Protein AF-A0A965D0Z7-F1 (afdb_monomer)

Nearest PDB structures (foldseek):
  4wp8-assembly1_B  TM=9.035E-01  e=9.943E-11  Mycobacterium avium
  5d0g-assembly1_A  TM=8.855E-01  e=1.658E-10  Mycobacterium avium subsp. avium 10-9275
  5d0h-assembly1_A  TM=9.108E-01  e=4.879E-10  Mycobacterium avium subsp. avium 10-9275
  5d15-assembly1_B  TM=8.945E-01  e=4.355E-10  Mycobacterium avium subsp. avium 10-9275
  3mr7-assembly1_B  TM=8.540E-01  e=7.234E-08  Ruegeria pomeroyi DSS-3

Sequence (294 aa):
LFADVSDSTRLYEQLGDTGAFGQIKDCMQTLADVTTKFGGWVVKNIGDGMMCAFQGADSAALAACEMQKRIAYRPPQKNRSKLSIRVGFHCGYVLREGQEVFGDTVHIAGRIASMATASHIAITAAAAAQLSPELNFRVRKLAAMPVKGNQQAIDVHEIAWQDSGVDTHLSGRPGAMANLVEPRLHISYQNRNFVFRDNLKLGRDATNDVVIEDPMASRNHARIEKRKEHFVLIDTSTNGTYVTFSDQKEIAVRRSEFMLYGEGRIAFGDSPKTRPDVAEIRFRCELPGQSSTI

Secondary structure (DSSP, 8-state):
-EEEETTHHHHHHHHHHHHHHHHHHHHHHHHHHHHHHTT-EEEEEETTEEEEE-SSHHHHHHHHHHHHHHHHTPPP-TT-----EEEEE--S--EEETTEEESHHHHHHHHHHHHPPTT-EEEEHHHHTTS-HHHHTTEEEEEEEPPSSS-PPEEEEEE--S---------S-----------EEEEEETTEEEE--SEEEEESSTTSSEE---TTS-SS-EEEEEETTEEEEEE--SS-EEEEETTS-EEEE-SSEEEE-SEEEEEESS-TTT-TT--EEEEEEE-TT-----

Foldseek 3Di:
DKKAWPPLVVLCVPQNDVLSVVQLVVLVVLLQVLQVVLVKHWLDADVSMTDIDDPALASLLSSLLVSLVCLQPPPDDVSHDNIWMFAFAEDDDWDDDPSHTDDPRSVVRVVQRVPGDTSWYKYWPNSLVRDDPVQVVQKAWDDWADDPPDDGTTTMITGHSDPDDDDDPDDDDDDDDDDQPAKWKWKDFPNDIDTDDFKFWEFCAPPGNHHFPDPLTHRGAWMWGDDRFWIKIAGPHDQFKWWADPVGDIDTGHRHIDTDAAKTKIFGRDDCVVPVPTGIMIMGMDGPPPPPDD

Radius of gyration: 22.53 Å; Cα contacts (8 Å, |Δi|>4): 582; chains: 1; bounding box: 63×44×58 Å

pLDDT: mean 78.99, std 17.33, range [29.11, 97.19]

Mean predicted aligned error: 15.76 Å

Solvent-accessible surface area (backbone atoms only — not comparable to full-atom values): 16375 Å² total; per-residue (Å²): 62,26,40,31,55,43,68,54,70,60,40,35,75,73,51,36,66,72,52,29,50,52,53,50,51,57,47,52,50,54,44,49,54,37,32,46,74,46,69,24,45,77,52,48,76,55,90,74,25,38,36,35,48,55,94,45,50,51,39,46,51,52,27,50,34,51,41,49,50,57,55,70,67,51,79,90,49,94,94,59,77,93,62,41,40,15,24,8,27,47,63,68,76,64,50,73,58,94,72,44,74,40,55,68,38,52,56,51,8,49,54,37,18,74,67,25,49,71,70,35,35,21,28,33,49,69,26,50,74,58,30,51,73,75,60,40,71,36,49,42,84,74,52,74,39,81,48,88,68,104,47,76,60,49,44,32,26,32,50,62,63,69,83,84,68,90,75,89,79,90,79,88,82,96,80,78,91,68,86,83,49,75,59,41,46,44,34,40,46,95,95,41,75,47,82,62,85,53,69,45,39,32,10,42,31,84,89,29,79,44,61,40,91,34,93,57,29,31,56,69,18,34,35,38,36,62,51,99,82,48,38,34,39,37,29,64,31,88,59,26,32,27,39,36,40,84,86,71,56,71,44,81,37,63,65,35,77,44,77,58,62,57,47,36,36,40,23,41,27,45,49,59,89,84,38,77,84,50,47,59,37,38,40,35,46,48,52,63,85,70,79,82,78,128

Structure (mmCIF, N/CA/C/O backbone):
data_AF-A0A965D0Z7-F1
#
_entry.id   AF-A0A965D0Z7-F1
#
loop_
_atom_site.group_PDB
_atom_site.id
_atom_site.type_symbol
_atom_site.label_atom_id
_atom_site.label_alt_id
_atom_site.label_comp_id
_atom_site.label_asym_id
_atom_site.label_entity_id
_atom_site.label_seq_id
_atom_site.pdbx_PDB_ins_code
_atom_site.Cartn_x
_atom_site.Cartn_y
_atom_site.Cartn_z
_atom_site.occupancy
_atom_site.B_iso_or_equiv
_atom_site.auth_seq_id
_atom_site.auth_comp_id
_atom_site.auth_asym_id
_atom_site.auth_atom_id
_atom_site.pdbx_PDB_model_num
ATOM 1 N N . LEU A 1 1 ? -12.468 1.838 1.141 1.00 97.19 1 LEU A N 1
ATOM 2 C CA . LEU A 1 1 ? -11.520 1.530 2.234 1.00 97.19 1 LEU A CA 1
ATOM 3 C C . LEU A 1 1 ? -12.050 2.161 3.505 1.00 97.19 1 LEU A C 1
ATOM 5 O O . LEU A 1 1 ? -12.533 3.283 3.449 1.00 97.19 1 LEU A O 1
ATOM 9 N N . PHE A 1 2 ? -11.981 1.447 4.617 1.00 95.50 2 PHE A N 1
ATOM 10 C CA . PHE A 1 2 ? -12.287 1.966 5.941 1.00 95.50 2 PHE A CA 1
ATOM 11 C C . PHE A 1 2 ? -11.044 1.818 6.814 1.00 95.50 2 PHE A C 1
ATOM 13 O O . PHE A 1 2 ? -10.379 0.781 6.769 1.00 95.50 2 PHE A O 1
ATOM 20 N N . ALA A 1 3 ? -10.724 2.855 7.575 1.00 95.19 3 ALA A N 1
ATOM 21 C CA . ALA A 1 3 ? -9.642 2.859 8.549 1.00 95.19 3 ALA A CA 1
ATOM 22 C C . ALA A 1 3 ? -10.189 3.370 9.876 1.00 95.19 3 ALA A C 1
ATOM 24 O O . ALA A 1 3 ? -10.951 4.329 9.883 1.00 95.19 3 ALA A O 1
ATOM 25 N N . ASP A 1 4 ? -9.825 2.730 10.977 1.00 88.94 4 ASP A N 1
ATOM 26 C CA . ASP A 1 4 ? -10.435 3.004 12.273 1.00 88.94 4 ASP A CA 1
ATOM 27 C C . ASP A 1 4 ? -9.423 2.884 13.410 1.00 88.94 4 ASP A C 1
ATOM 29 O O . ASP A 1 4 ? -8.534 2.023 13.375 1.00 88.94 4 ASP A O 1
ATOM 33 N N . VAL A 1 5 ? -9.527 3.764 14.406 1.00 89.06 5 VAL A N 1
ATOM 34 C CA . VAL A 1 5 ? -8.644 3.731 15.576 1.00 89.06 5 VAL A CA 1
ATOM 35 C C . VAL A 1 5 ? -9.016 2.532 16.440 1.00 89.06 5 VAL A C 1
ATOM 37 O O . VAL A 1 5 ? -10.166 2.293 16.785 1.00 89.06 5 VAL A O 1
ATOM 40 N N . SER A 1 6 ? -8.019 1.725 16.785 1.00 84.12 6 SER A N 1
ATOM 41 C CA . SER A 1 6 ? -8.222 0.562 17.646 1.00 84.12 6 SER A CA 1
ATOM 42 C C . SER A 1 6 ? -8.195 0.975 19.118 1.00 84.12 6 SER A C 1
ATOM 44 O O . SER A 1 6 ? -7.364 1.791 19.516 1.00 84.12 6 SER A O 1
ATOM 46 N N . ASP A 1 7 ? -9.079 0.383 19.925 1.00 77.06 7 ASP A N 1
ATOM 47 C CA . ASP A 1 7 ? -9.217 0.630 21.369 1.00 77.06 7 ASP A CA 1
ATOM 48 C C . ASP A 1 7 ? -9.371 2.117 21.755 1.00 77.06 7 ASP A C 1
ATOM 50 O O . ASP A 1 7 ? -8.827 2.564 22.770 1.00 77.06 7 ASP A O 1
ATOM 54 N N . SER A 1 8 ? -10.114 2.906 20.971 1.00 71.38 8 SER A N 1
ATOM 55 C CA . SER A 1 8 ? -10.338 4.332 21.252 1.00 71.38 8 SER A CA 1
ATOM 56 C C . SER A 1 8 ? -10.982 4.583 22.617 1.00 71.38 8 SER A C 1
ATOM 58 O O . SER A 1 8 ? -10.591 5.523 23.302 1.00 71.38 8 SER A O 1
ATOM 60 N N . THR A 1 9 ? -11.874 3.706 23.088 1.00 72.31 9 THR A N 1
ATOM 61 C CA . THR A 1 9 ? -12.478 3.785 24.432 1.00 72.31 9 THR A CA 1
ATOM 62 C C . THR A 1 9 ? -11.425 3.831 25.542 1.00 72.31 9 THR A C 1
ATOM 64 O O . THR A 1 9 ? -11.497 4.684 26.424 1.00 72.31 9 THR A O 1
ATOM 67 N N . ARG A 1 10 ? -10.375 3.003 25.449 1.00 76.50 10 ARG A N 1
ATOM 68 C CA . ARG A 1 10 ? -9.266 3.005 26.419 1.00 76.50 10 ARG A CA 1
ATOM 69 C C . ARG A 1 10 ? -8.489 4.324 26.389 1.00 76.50 10 ARG A C 1
ATOM 71 O O . ARG A 1 10 ? -7.963 4.758 27.409 1.00 76.50 10 ARG A O 1
ATOM 78 N N . LEU A 1 11 ? -8.393 4.963 25.222 1.00 75.69 11 LEU A N 1
ATOM 79 C CA . LEU A 1 11 ? -7.727 6.257 25.082 1.00 75.69 11 LEU A CA 1
ATOM 80 C C . LEU A 1 11 ? -8.489 7.358 25.832 1.00 75.69 11 LEU A C 1
ATOM 82 O O . LEU A 1 11 ? -7.862 8.155 26.529 1.00 75.69 11 LEU A O 1
ATOM 86 N N . TYR A 1 12 ? -9.821 7.368 25.713 1.00 78.19 12 TYR A N 1
ATOM 87 C CA . TYR A 1 12 ? -10.696 8.283 26.452 1.00 78.19 12 TYR A CA 1
ATOM 88 C C . TYR A 1 12 ? -10.575 8.083 27.967 1.00 78.19 12 TYR A C 1
ATOM 90 O O . TYR A 1 12 ? -10.419 9.059 28.697 1.00 78.19 12 TYR A O 1
ATOM 98 N N . GLU A 1 13 ? -10.533 6.834 28.434 1.00 78.75 13 GLU A N 1
ATOM 99 C CA . GLU A 1 13 ? -10.345 6.514 29.857 1.00 78.75 13 GLU A CA 1
ATOM 100 C C . GLU A 1 13 ? -8.984 6.978 30.407 1.00 78.75 13 GLU A C 1
ATOM 102 O O . GLU A 1 13 ? -8.900 7.442 31.541 1.00 78.75 13 GLU A O 1
ATOM 107 N N . GLN A 1 14 ? -7.909 6.870 29.617 1.00 75.44 14 GLN A N 1
ATOM 108 C CA . GLN A 1 14 ? -6.548 7.189 30.071 1.00 75.44 14 GLN A CA 1
ATOM 109 C C . GLN A 1 14 ? -6.202 8.680 30.025 1.00 75.44 14 GLN A C 1
ATOM 111 O O . GLN A 1 14 ? -5.411 9.150 30.842 1.00 75.44 14 GLN A O 1
ATOM 116 N N . LEU A 1 15 ? -6.724 9.413 29.041 1.00 74.69 15 LEU A N 1
ATOM 117 C CA . LEU A 1 15 ? -6.312 10.794 28.759 1.00 74.69 15 LEU A CA 1
ATOM 118 C C . LEU A 1 15 ? -7.409 11.831 29.014 1.00 74.69 15 LEU A C 1
ATOM 120 O O . LEU A 1 15 ? -7.133 13.032 28.936 1.00 74.69 15 LEU A O 1
ATOM 124 N N . GLY A 1 16 ? -8.637 11.383 29.276 1.00 78.69 16 GLY A N 1
ATOM 125 C CA . GLY A 1 16 ? -9.823 12.229 29.271 1.00 78.69 16 GLY A CA 1
ATOM 126 C C . GLY A 1 16 ? -10.193 12.722 27.868 1.00 78.69 16 GLY A C 1
ATOM 127 O O . GLY A 1 16 ? -9.423 12.614 26.905 1.00 78.69 16 GLY A O 1
ATOM 128 N N . ASP A 1 17 ? -11.383 13.310 27.759 1.00 80.88 17 ASP A N 1
ATOM 129 C CA . ASP A 1 17 ? -12.004 13.658 26.476 1.00 80.88 17 ASP A CA 1
ATOM 130 C C . ASP A 1 17 ? -11.142 14.581 25.614 1.00 80.88 17 ASP A C 1
ATOM 132 O O . ASP A 1 17 ? -10.918 14.308 24.434 1.00 80.88 17 ASP A O 1
ATOM 136 N N . THR A 1 18 ? -10.592 15.644 26.202 1.00 80.12 18 THR A N 1
ATOM 137 C CA . THR A 1 18 ? -9.792 16.636 25.469 1.00 80.12 18 THR A CA 1
ATOM 138 C C . THR A 1 18 ? -8.484 16.042 24.937 1.00 80.12 18 THR A C 1
ATOM 140 O O . THR A 1 18 ? -8.083 16.331 23.806 1.00 80.12 18 THR A O 1
ATOM 143 N N . GLY A 1 19 ? -7.816 15.199 25.732 1.00 79.19 19 GLY A N 1
ATOM 144 C CA . GLY A 1 19 ? -6.546 14.573 25.358 1.00 79.19 19 GLY A CA 1
ATOM 145 C C . GLY A 1 19 ? -6.721 13.500 24.284 1.00 79.19 19 GLY A C 1
ATOM 146 O O . GLY A 1 19 ? -5.974 13.478 23.300 1.00 79.19 19 GLY A O 1
ATOM 147 N N . ALA A 1 20 ? -7.738 12.648 24.436 1.00 80.62 20 ALA A N 1
ATOM 148 C CA . ALA A 1 20 ? -8.079 11.620 23.460 1.00 80.62 20 ALA A CA 1
ATOM 149 C C . ALA A 1 20 ? -8.549 12.231 22.132 1.00 80.62 20 ALA A C 1
ATOM 151 O O . ALA A 1 20 ? -8.060 11.840 21.070 1.00 80.62 20 ALA A O 1
ATOM 152 N N . PHE A 1 21 ? -9.415 13.250 22.183 1.00 85.00 21 PHE A N 1
ATOM 153 C CA . PHE A 1 21 ? -9.916 13.935 20.991 1.00 85.00 21 PHE A CA 1
ATOM 154 C C . PHE A 1 21 ? -8.789 14.546 20.152 1.00 85.00 21 PHE A C 1
ATOM 156 O O . PHE A 1 21 ? -8.764 14.365 18.934 1.00 85.00 21 PHE A O 1
ATOM 163 N N . GLY A 1 22 ? -7.820 15.218 20.786 1.00 86.25 22 GLY A N 1
ATOM 164 C CA . GLY A 1 22 ? -6.664 15.777 20.080 1.00 86.25 22 GLY A CA 1
ATOM 165 C C . GLY A 1 22 ? -5.849 14.707 19.347 1.00 86.25 22 GLY A C 1
ATOM 166 O O . GLY A 1 22 ? -5.529 14.863 18.171 1.00 86.25 22 GLY A O 1
ATOM 167 N N . GLN A 1 23 ? -5.578 13.575 20.002 1.00 86.69 23 GLN A N 1
ATOM 168 C CA . GLN A 1 23 ? -4.801 12.490 19.393 1.00 86.69 23 GLN A CA 1
ATOM 169 C C . GLN A 1 23 ? -5.548 11.756 18.276 1.00 86.69 23 GLN A C 1
ATOM 171 O O . GLN A 1 23 ? -4.933 11.390 17.270 1.00 86.69 23 GLN A O 1
ATOM 176 N N . ILE A 1 24 ? -6.859 11.553 18.424 1.00 88.75 24 ILE A N 1
ATOM 177 C CA . ILE A 1 24 ? -7.698 10.963 17.374 1.00 88.75 24 ILE A CA 1
ATOM 178 C C . ILE A 1 24 ? -7.766 11.911 16.177 1.00 88.75 24 ILE A C 1
ATOM 180 O O . ILE A 1 24 ? -7.591 11.469 15.044 1.00 88.75 24 ILE A O 1
ATOM 184 N N . LYS A 1 25 ? -7.921 13.218 16.406 1.00 90.25 25 LYS A N 1
ATOM 185 C CA . LYS A 1 25 ? -7.912 14.220 15.336 1.00 90.25 25 LYS A CA 1
ATOM 186 C C . LYS A 1 25 ? -6.587 14.220 14.564 1.00 90.25 25 LYS A C 1
ATOM 188 O O . LYS A 1 25 ? -6.605 14.168 13.336 1.00 90.25 25 LYS A O 1
ATOM 193 N N . ASP A 1 26 ? -5.451 14.186 15.261 1.00 89.88 26 ASP A N 1
ATOM 194 C CA . ASP A 1 26 ? -4.123 14.052 14.641 1.00 89.88 26 ASP A CA 1
ATOM 195 C C . ASP A 1 26 ? -3.974 12.727 13.869 1.00 89.88 26 ASP A C 1
ATOM 197 O O . ASP A 1 26 ? -3.316 12.659 12.825 1.00 89.88 26 ASP A O 1
ATOM 201 N N . CYS A 1 27 ? -4.555 11.637 14.386 1.00 91.50 27 CYS A N 1
ATOM 202 C CA . CYS A 1 27 ? -4.663 10.357 13.682 1.00 91.50 27 CYS A CA 1
ATOM 203 C C . CYS A 1 27 ? -5.399 10.528 12.355 1.00 91.50 27 CYS A C 1
ATOM 205 O O . CYS A 1 27 ? -4.799 10.320 11.301 1.00 91.50 27 CYS A O 1
ATOM 207 N N . MET A 1 28 ? -6.644 10.998 12.407 1.00 92.81 28 MET A N 1
ATOM 208 C CA . MET A 1 28 ? -7.497 11.187 11.237 1.00 92.81 28 MET A CA 1
ATOM 209 C C . MET A 1 28 ? -6.856 12.101 10.195 1.00 92.81 28 MET A C 1
ATOM 211 O O . MET A 1 28 ? -6.870 11.764 9.014 1.00 92.81 28 MET A O 1
ATOM 215 N N . GLN A 1 29 ? -6.215 13.199 10.609 1.00 94.69 29 GLN A N 1
ATOM 216 C CA . GLN A 1 29 ? -5.521 14.084 9.671 1.00 94.69 29 GLN A CA 1
ATOM 217 C C . GLN A 1 29 ? -4.398 13.353 8.926 1.00 94.69 29 GLN A C 1
ATOM 219 O O . GLN A 1 29 ? -4.301 13.441 7.706 1.00 94.69 29 GLN A O 1
ATOM 224 N N . THR A 1 30 ? -3.596 12.552 9.633 1.00 94.38 30 THR A N 1
ATOM 225 C CA . THR A 1 30 ? -2.539 11.757 8.989 1.00 94.38 30 THR A CA 1
ATOM 226 C C . THR A 1 30 ? -3.116 10.763 7.979 1.00 94.38 30 THR A C 1
ATOM 228 O O . THR A 1 30 ? -2.536 10.586 6.907 1.00 94.38 30 THR A O 1
ATOM 231 N N . LEU A 1 31 ? -4.245 10.117 8.294 1.00 95.88 31 LEU A N 1
ATOM 232 C CA . LEU A 1 31 ? -4.912 9.187 7.376 1.00 95.88 31 LEU A CA 1
ATOM 233 C C . LEU A 1 31 ? -5.473 9.911 6.142 1.00 95.88 31 LEU A C 1
ATOM 235 O O . LEU A 1 31 ? -5.333 9.409 5.023 1.00 95.88 31 LEU A O 1
ATOM 239 N N . ALA A 1 32 ? -6.039 11.107 6.314 1.00 96.31 32 ALA A N 1
ATOM 240 C CA . ALA A 1 32 ? -6.506 11.945 5.209 1.00 96.31 32 ALA A CA 1
ATOM 241 C C . ALA A 1 32 ? -5.353 12.356 4.275 1.00 96.31 32 ALA A C 1
ATOM 243 O O . ALA A 1 32 ? -5.472 12.246 3.051 1.00 96.31 32 ALA A O 1
ATOM 244 N N . ASP A 1 33 ? -4.206 12.746 4.838 1.00 95.25 33 ASP A N 1
ATOM 245 C CA . ASP A 1 33 ? -3.024 13.130 4.060 1.00 95.25 33 ASP A CA 1
ATOM 246 C C . ASP A 1 33 ? -2.470 11.944 3.256 1.00 95.25 33 ASP A C 1
ATOM 248 O O . ASP A 1 33 ? -2.081 12.096 2.095 1.00 95.25 33 ASP A O 1
ATOM 252 N N . VAL A 1 34 ? -2.445 10.740 3.848 1.00 95.56 34 VAL A N 1
ATOM 253 C CA . VAL A 1 34 ? -2.077 9.508 3.126 1.00 95.56 34 VAL A CA 1
ATOM 254 C C . VAL A 1 34 ? -3.069 9.227 2.003 1.00 95.56 34 VAL A C 1
ATOM 256 O O . VAL A 1 34 ? -2.654 8.937 0.885 1.00 95.56 34 VAL A O 1
ATOM 259 N N . THR A 1 35 ? -4.367 9.332 2.285 1.00 96.25 35 THR A N 1
ATOM 260 C CA . THR A 1 35 ? -5.427 9.076 1.301 1.00 96.25 35 THR A CA 1
ATOM 261 C C . THR A 1 35 ? -5.228 9.940 0.058 1.00 96.25 35 THR A C 1
ATOM 263 O O . THR A 1 35 ? -5.150 9.413 -1.052 1.00 96.25 35 THR A O 1
ATOM 266 N N . THR A 1 36 ? -5.028 11.245 0.253 1.00 94.31 36 THR A N 1
ATOM 267 C CA . THR A 1 36 ? -4.777 12.199 -0.836 1.00 94.31 36 THR A CA 1
ATOM 268 C C . THR A 1 36 ? -3.467 11.899 -1.571 1.00 94.31 36 THR A C 1
ATOM 270 O O . THR A 1 36 ? -3.435 11.911 -2.801 1.00 94.31 36 THR A O 1
ATOM 273 N N . LYS A 1 37 ? -2.388 11.555 -0.846 1.00 92.38 37 LYS A N 1
ATOM 274 C CA . LYS A 1 37 ? -1.078 11.202 -1.433 1.00 92.38 37 LYS A CA 1
ATOM 275 C C . LYS A 1 37 ? -1.166 10.047 -2.439 1.00 92.38 37 LYS A C 1
ATOM 277 O O . LYS A 1 37 ? -0.423 10.047 -3.415 1.00 92.38 37 LYS A O 1
ATOM 282 N N . PHE A 1 38 ? -2.054 9.078 -2.216 1.00 90.94 38 PHE A N 1
ATOM 283 C CA . PHE A 1 38 ? -2.247 7.927 -3.109 1.00 90.94 38 PHE A CA 1
ATOM 284 C C . PHE A 1 38 ? -3.422 8.093 -4.087 1.00 90.94 38 PHE A C 1
ATOM 286 O O . PHE A 1 38 ? -3.894 7.111 -4.662 1.00 90.94 38 PHE A O 1
ATOM 293 N N . GLY A 1 39 ? -3.885 9.329 -4.304 1.00 89.38 39 GLY A N 1
ATOM 294 C CA . GLY A 1 39 ? -4.927 9.646 -5.285 1.00 89.38 39 GLY A CA 1
ATOM 295 C C . GLY A 1 39 ? -6.336 9.218 -4.868 1.00 89.38 39 GLY A C 1
ATOM 296 O O . GLY A 1 39 ? -7.217 9.096 -5.719 1.00 89.38 39 GLY A O 1
ATOM 297 N N . GLY A 1 40 ? -6.551 8.955 -3.579 1.00 93.75 40 GLY A N 1
ATOM 298 C CA . GLY A 1 40 ? -7.877 8.759 -3.006 1.00 93.75 40 GLY A CA 1
ATOM 299 C C . GLY A 1 40 ? -8.477 10.058 -2.480 1.00 93.75 40 GLY A C 1
ATOM 300 O O . GLY A 1 40 ? -7.825 11.101 -2.438 1.00 93.75 40 GLY A O 1
ATOM 301 N N . TRP A 1 41 ? -9.719 9.975 -2.014 1.00 96.19 41 TRP A N 1
ATOM 302 C CA . TRP A 1 41 ? -10.366 11.046 -1.259 1.00 96.19 41 TRP A CA 1
ATOM 303 C C . TRP A 1 41 ? -11.096 10.486 -0.040 1.00 96.19 41 TRP A C 1
ATOM 305 O O . TRP A 1 41 ? -11.519 9.324 -0.014 1.00 96.19 41 TRP A O 1
ATOM 315 N N . VAL A 1 42 ? -11.233 11.329 0.981 1.00 96.81 42 VAL A N 1
ATOM 316 C CA . VAL A 1 42 ? -12.041 11.022 2.162 1.00 96.81 42 VAL A CA 1
ATOM 317 C C . VAL A 1 42 ? -13.505 11.240 1.801 1.00 96.81 42 VAL A C 1
ATOM 319 O O . VAL A 1 42 ? -13.882 12.327 1.373 1.00 96.81 42 VAL A O 1
ATOM 322 N N . VAL A 1 43 ? -14.318 10.197 1.953 1.00 94.88 43 VAL A N 1
ATOM 323 C CA . VAL A 1 43 ? -15.764 10.244 1.705 1.00 94.88 43 VAL A CA 1
ATOM 324 C C . VAL A 1 43 ? -16.462 10.862 2.910 1.00 94.88 43 VAL A C 1
ATOM 326 O O . VAL A 1 43 ? -17.195 11.834 2.771 1.00 94.88 43 VAL A O 1
ATOM 329 N N . LYS A 1 44 ? -16.235 10.291 4.099 1.00 91.25 44 LYS A N 1
ATOM 330 C CA . LYS A 1 44 ? -16.769 10.796 5.368 1.00 91.25 44 LYS A CA 1
ATOM 331 C C . LYS A 1 44 ? -15.998 10.233 6.560 1.00 91.25 44 LYS A C 1
ATOM 333 O O . LYS A 1 44 ? -15.411 9.153 6.472 1.00 91.25 44 LYS A O 1
ATOM 338 N N . ASN A 1 45 ? -16.053 10.944 7.681 1.00 89.44 45 ASN A N 1
ATOM 339 C CA . ASN A 1 45 ? -15.598 10.440 8.977 1.00 89.44 45 ASN A CA 1
ATOM 340 C C . ASN A 1 45 ? -16.776 9.784 9.708 1.00 89.44 45 ASN A C 1
ATOM 342 O O . ASN A 1 45 ? -17.903 10.273 9.630 1.00 89.44 45 ASN A O 1
ATOM 346 N N . ILE A 1 46 ? -16.519 8.680 10.403 1.00 85.19 46 ILE A N 1
ATOM 347 C CA . ILE A 1 46 ? -17.512 7.888 11.132 1.00 85.19 46 ILE A CA 1
ATOM 348 C C . ILE A 1 46 ? -16.951 7.647 12.534 1.00 85.19 46 ILE A C 1
ATOM 350 O O . ILE A 1 46 ? -16.243 6.673 12.763 1.00 85.19 46 ILE A O 1
ATOM 354 N N . GLY A 1 47 ? -17.231 8.571 13.457 1.00 84.12 47 GLY A N 1
ATOM 355 C CA . GLY A 1 47 ? -16.657 8.538 14.803 1.00 84.12 47 GLY A CA 1
ATOM 356 C C . GLY A 1 47 ? -15.134 8.701 14.776 1.00 84.12 47 GLY A C 1
ATOM 357 O O . GLY A 1 47 ? -14.620 9.716 14.307 1.00 84.12 47 GLY A O 1
ATOM 358 N N . ASP A 1 48 ? -14.434 7.693 15.282 1.00 84.94 48 ASP A N 1
ATOM 359 C CA . ASP A 1 48 ? -12.979 7.521 15.285 1.00 84.94 48 ASP A CA 1
ATOM 360 C C . ASP A 1 48 ? -12.441 6.768 14.055 1.00 84.94 48 ASP A C 1
ATOM 362 O O . ASP A 1 48 ? -11.238 6.504 13.965 1.00 84.94 48 ASP A O 1
ATOM 366 N N . GLY A 1 49 ? -13.317 6.490 13.089 1.00 90.25 49 GLY A N 1
ATOM 367 C CA . GLY A 1 49 ? -12.984 5.906 11.803 1.00 90.25 49 GLY A CA 1
ATOM 368 C C . GLY A 1 49 ? -13.212 6.844 10.624 1.00 90.25 49 GLY A C 1
ATOM 369 O O . GLY A 1 49 ? -13.851 7.895 10.701 1.00 90.25 49 GLY A O 1
ATOM 370 N N . MET A 1 50 ? -12.689 6.434 9.478 1.00 94.38 50 MET A N 1
ATOM 371 C CA . MET A 1 50 ? -12.737 7.169 8.226 1.00 94.38 50 MET A CA 1
ATOM 372 C C . MET A 1 50 ? -13.069 6.228 7.078 1.00 94.38 50 MET A C 1
ATOM 374 O O . MET A 1 50 ? -12.521 5.130 6.955 1.00 94.38 50 MET A O 1
ATOM 378 N N . MET A 1 51 ? -13.950 6.699 6.203 1.00 95.69 51 MET A N 1
ATOM 379 C CA . MET A 1 51 ? -14.263 6.068 4.936 1.00 95.69 51 MET A CA 1
ATOM 380 C C . MET A 1 51 ? -13.542 6.806 3.809 1.00 95.69 51 MET A C 1
ATOM 382 O O . MET A 1 51 ? -13.751 8.002 3.603 1.00 95.69 51 MET A O 1
ATOM 386 N N . CYS A 1 52 ? -12.742 6.072 3.043 1.00 97.00 52 CYS A N 1
ATOM 387 C CA . CYS A 1 52 ? -11.988 6.578 1.901 1.00 97.00 52 CYS A CA 1
ATOM 388 C C . CYS A 1 52 ? -12.336 5.807 0.629 1.00 97.00 52 CYS A C 1
ATOM 390 O O . CYS A 1 52 ? -12.594 4.594 0.661 1.00 97.00 52 CYS A O 1
ATOM 392 N N . ALA A 1 53 ? -12.257 6.489 -0.508 1.00 95.81 53 ALA A N 1
ATOM 393 C CA . ALA A 1 53 ? -12.430 5.894 -1.824 1.00 95.81 53 ALA A CA 1
ATOM 394 C C . ALA A 1 53 ? -11.186 6.111 -2.693 1.00 95.81 53 ALA A C 1
ATOM 396 O O . ALA A 1 53 ? -10.491 7.121 -2.585 1.00 95.81 53 ALA A O 1
ATOM 397 N N . PHE A 1 54 ? -10.909 5.123 -3.540 1.00 94.88 54 PHE A N 1
ATOM 398 C CA . PHE A 1 54 ? -9.770 5.074 -4.451 1.00 94.88 54 PHE A CA 1
ATOM 399 C C . PHE A 1 54 ? -10.252 4.523 -5.793 1.00 94.88 54 PHE A C 1
ATOM 401 O O . PHE A 1 54 ? -11.187 3.724 -5.824 1.00 94.88 54 PHE A O 1
ATOM 408 N N . GLN A 1 55 ? -9.609 4.934 -6.886 1.00 88.81 55 GLN A N 1
ATOM 409 C CA . GLN A 1 55 ? -9.943 4.447 -8.231 1.00 88.81 55 GLN A CA 1
ATOM 410 C C . GLN A 1 55 ? -9.418 3.026 -8.503 1.00 88.81 55 GLN A C 1
ATOM 412 O O . GLN A 1 55 ? -9.969 2.331 -9.347 1.00 88.81 55 GLN A O 1
ATOM 417 N N . GLY A 1 56 ? -8.374 2.587 -7.791 1.00 88.81 56 GLY A N 1
ATOM 418 C CA . GLY A 1 56 ? -7.744 1.280 -7.988 1.00 88.81 56 GLY A CA 1
ATOM 419 C C . GLY A 1 56 ? -7.418 0.569 -6.677 1.00 88.81 56 GLY A C 1
ATOM 420 O O . GLY A 1 56 ? -7.211 1.211 -5.640 1.00 88.81 56 GLY A O 1
ATOM 421 N N . ALA A 1 57 ? -7.361 -0.765 -6.740 1.00 93.31 57 ALA A N 1
ATOM 422 C CA . ALA A 1 57 ? -7.026 -1.625 -5.605 1.00 93.31 57 ALA A CA 1
ATOM 423 C C . ALA A 1 57 ? -5.608 -1.343 -5.077 1.00 93.31 57 ALA A C 1
ATOM 425 O O . ALA A 1 57 ? -5.416 -1.236 -3.866 1.00 93.31 57 ALA A O 1
ATOM 426 N N . ASP A 1 58 ? -4.645 -1.113 -5.973 1.00 92.00 58 ASP A N 1
ATOM 427 C CA . ASP A 1 58 ? -3.254 -0.839 -5.601 1.00 92.00 58 ASP A CA 1
ATOM 428 C C . ASP A 1 58 ? -3.097 0.463 -4.823 1.00 92.00 58 ASP A C 1
ATOM 430 O O . ASP A 1 58 ? -2.435 0.498 -3.786 1.00 92.00 58 ASP A O 1
ATOM 434 N N . SER A 1 59 ? -3.755 1.536 -5.275 1.00 90.94 59 SER A N 1
ATOM 435 C CA . SER A 1 59 ? -3.780 2.811 -4.555 1.00 90.94 59 SER A CA 1
ATOM 436 C C . SER A 1 59 ? -4.324 2.637 -3.138 1.00 90.94 59 SER A C 1
ATOM 438 O O . SER A 1 59 ? -3.751 3.179 -2.193 1.00 90.94 59 SER A O 1
ATOM 440 N N . ALA A 1 60 ? -5.393 1.849 -2.974 1.00 96.31 60 ALA A N 1
ATOM 441 C CA . ALA A 1 60 ? -5.966 1.559 -1.662 1.00 96.31 60 ALA A CA 1
ATOM 442 C C . ALA A 1 60 ? -5.014 0.725 -0.785 1.00 96.31 60 ALA A C 1
ATOM 444 O O . ALA A 1 60 ? -4.846 1.031 0.395 1.00 96.31 60 ALA A O 1
ATOM 445 N N . ALA A 1 61 ? -4.360 -0.293 -1.349 1.00 95.12 61 ALA A N 1
ATOM 446 C CA . ALA A 1 61 ? -3.405 -1.145 -0.641 1.00 95.12 61 ALA A CA 1
ATOM 447 C C . ALA A 1 61 ? -2.144 -0.386 -0.203 1.00 95.12 61 ALA A C 1
ATOM 449 O O . ALA A 1 61 ? -1.707 -0.515 0.943 1.00 95.12 61 ALA A O 1
ATOM 450 N N . LEU A 1 62 ? -1.575 0.438 -1.086 1.00 91.31 62 LEU A N 1
ATOM 451 C CA . LEU A 1 62 ? -0.418 1.279 -0.781 1.00 91.31 62 LEU A CA 1
ATOM 452 C C . LEU A 1 62 ? -0.760 2.328 0.278 1.00 91.31 62 LEU A C 1
ATOM 454 O O . LEU A 1 62 ? 0.008 2.511 1.226 1.00 91.31 62 LEU A O 1
ATOM 458 N N . ALA A 1 63 ? -1.934 2.958 0.166 1.00 94.06 63 ALA A N 1
ATOM 459 C CA . ALA A 1 63 ? -2.435 3.870 1.185 1.00 94.06 63 ALA A CA 1
ATOM 460 C C . ALA A 1 63 ? -2.595 3.162 2.534 1.00 94.06 63 ALA A C 1
ATOM 462 O O . ALA A 1 63 ? -2.103 3.668 3.538 1.00 94.06 63 ALA A O 1
ATOM 463 N N . ALA A 1 64 ? -3.204 1.974 2.566 1.00 97.00 64 ALA A N 1
ATOM 464 C CA . ALA A 1 64 ? -3.365 1.190 3.789 1.00 97.00 64 ALA A CA 1
ATOM 465 C C . ALA A 1 64 ? -2.013 0.857 4.446 1.00 97.00 64 ALA A C 1
ATOM 467 O O . ALA A 1 64 ? -1.852 1.034 5.655 1.00 97.00 64 ALA A O 1
ATOM 468 N N . CYS A 1 65 ? -1.022 0.434 3.654 1.00 92.88 65 CYS A N 1
ATOM 469 C CA . CYS A 1 65 ? 0.330 0.162 4.145 1.00 92.88 65 CYS A CA 1
ATOM 470 C C . CYS A 1 65 ? 0.992 1.417 4.729 1.00 92.88 65 CYS A C 1
ATOM 472 O O . CYS A 1 65 ? 1.556 1.370 5.821 1.00 92.88 65 CYS A O 1
ATOM 474 N N . GLU A 1 66 ? 0.925 2.548 4.023 1.00 91.69 66 GLU A N 1
ATOM 475 C CA . GLU A 1 66 ? 1.497 3.814 4.492 1.00 91.69 66 GLU A CA 1
ATOM 476 C C . GLU A 1 66 ? 0.780 4.328 5.749 1.00 91.69 66 GLU A C 1
ATOM 478 O O . GLU A 1 66 ? 1.442 4.816 6.663 1.00 91.69 66 GLU A O 1
ATOM 483 N N . MET A 1 67 ? -0.550 4.204 5.829 1.00 95.38 67 MET A N 1
ATOM 484 C CA . MET A 1 67 ? -1.327 4.557 7.021 1.00 95.38 67 MET A CA 1
ATOM 485 C C . MET A 1 67 ? -0.802 3.798 8.238 1.00 95.38 67 MET A C 1
ATOM 487 O O . MET A 1 67 ? -0.461 4.420 9.244 1.00 95.38 67 MET A O 1
ATOM 491 N N . GLN A 1 68 ? -0.654 2.475 8.122 1.00 93.06 68 GLN A N 1
ATOM 492 C CA . GLN A 1 68 ? -0.120 1.658 9.207 1.00 93.06 68 GLN A CA 1
ATOM 493 C C . GLN A 1 68 ? 1.300 2.087 9.603 1.00 93.06 68 GLN A C 1
ATOM 495 O O . GLN A 1 68 ? 1.559 2.342 10.780 1.00 93.06 68 GLN A O 1
ATOM 500 N N . LYS A 1 69 ? 2.200 2.276 8.626 1.00 89.25 69 LYS A N 1
ATOM 501 C CA . LYS A 1 69 ? 3.575 2.747 8.873 1.00 89.25 69 LYS A CA 1
ATOM 502 C C . LYS A 1 69 ? 3.600 4.096 9.5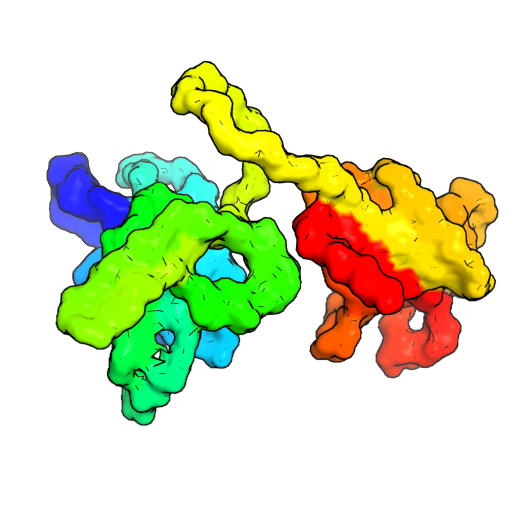91 1.00 89.25 69 LYS A C 1
ATOM 504 O O . LYS A 1 69 ? 4.319 4.255 10.575 1.00 89.25 69 LYS A O 1
ATOM 509 N N . ARG A 1 70 ? 2.802 5.067 9.137 1.00 88.31 70 ARG A N 1
ATOM 510 C CA . ARG A 1 70 ? 2.772 6.410 9.729 1.00 88.31 70 ARG A CA 1
ATOM 511 C C . ARG A 1 70 ? 2.243 6.429 11.144 1.00 88.31 70 ARG A C 1
ATOM 513 O O . ARG A 1 70 ? 2.697 7.276 11.900 1.00 88.31 70 ARG A O 1
ATOM 520 N N . ILE A 1 71 ? 1.292 5.562 11.493 1.00 89.50 71 ILE A N 1
ATOM 521 C CA . ILE A 1 71 ? 0.790 5.462 12.867 1.00 89.50 71 ILE A CA 1
ATOM 522 C C . ILE A 1 71 ? 1.787 4.705 13.752 1.00 89.50 71 ILE A C 1
ATOM 524 O O . ILE A 1 71 ? 2.084 5.164 14.854 1.00 89.50 71 ILE A O 1
ATOM 528 N N . ALA A 1 72 ? 2.347 3.597 13.263 1.00 86.06 72 ALA A N 1
ATOM 529 C CA . ALA A 1 72 ? 3.258 2.755 14.032 1.00 86.06 72 ALA A CA 1
ATOM 530 C C . ALA A 1 72 ? 4.601 3.428 14.350 1.00 86.06 72 ALA A C 1
ATOM 532 O O . ALA A 1 72 ? 5.120 3.260 15.452 1.00 86.06 72 ALA A O 1
ATOM 533 N N . TYR A 1 73 ? 5.146 4.209 13.412 1.00 84.50 73 TYR A N 1
ATOM 534 C CA . TYR A 1 73 ? 6.446 4.876 13.550 1.00 84.50 73 TYR A CA 1
ATOM 535 C C . TYR A 1 73 ? 6.332 6.364 13.908 1.00 84.50 73 TYR A C 1
ATOM 537 O O . TYR A 1 73 ? 7.245 7.143 13.624 1.00 84.50 73 TYR A O 1
ATOM 545 N N . ARG A 1 74 ? 5.220 6.796 14.524 1.00 78.19 74 ARG A N 1
ATOM 546 C CA . ARG A 1 74 ? 5.102 8.179 15.014 1.00 78.19 74 ARG A CA 1
ATOM 547 C C . ARG A 1 74 ? 6.222 8.483 16.009 1.00 78.19 74 ARG A C 1
ATOM 549 O O . ARG A 1 74 ? 6.444 7.679 16.916 1.00 78.19 74 ARG A O 1
ATOM 556 N N . PRO A 1 75 ? 6.882 9.650 15.901 1.00 73.38 75 PRO A N 1
ATOM 557 C CA . PRO A 1 75 ? 7.896 10.029 16.866 1.00 73.38 75 PRO A CA 1
ATOM 558 C C . PRO A 1 75 ? 7.273 10.089 18.269 1.00 73.38 75 PRO A C 1
ATOM 560 O O . PRO A 1 75 ? 6.161 10.623 18.425 1.00 73.38 75 PRO A O 1
ATOM 563 N N . PRO A 1 76 ? 7.964 9.544 19.286 1.00 71.06 76 PRO A N 1
ATOM 564 C CA . PRO A 1 76 ? 7.497 9.620 20.657 1.00 71.06 76 PRO A CA 1
ATOM 565 C C . PRO A 1 76 ? 7.406 11.090 21.070 1.00 71.06 76 PRO A C 1
ATOM 567 O O . PRO A 1 76 ? 8.317 11.881 20.832 1.00 71.06 76 PRO A O 1
ATOM 570 N N . GLN A 1 77 ? 6.289 11.461 21.685 1.00 72.62 77 GLN A N 1
ATOM 571 C CA . GLN A 1 77 ? 6.039 12.817 22.161 1.00 72.62 77 GLN A CA 1
ATOM 572 C C . GLN A 1 77 ? 5.478 12.743 23.578 1.00 72.62 77 GLN A C 1
ATOM 574 O O . GLN A 1 77 ? 4.742 11.815 23.918 1.00 72.62 77 GLN A O 1
ATOM 579 N N . LYS A 1 78 ? 5.830 13.723 24.417 1.00 65.62 78 LYS A N 1
ATOM 580 C CA . LYS A 1 78 ? 5.317 13.826 25.787 1.00 65.62 78 LYS A CA 1
ATOM 581 C C . LYS A 1 78 ? 3.780 13.844 25.741 1.00 65.62 78 LYS A C 1
ATOM 583 O O . LYS A 1 78 ? 3.210 14.655 25.018 1.00 65.62 78 LYS A O 1
ATOM 588 N N . ASN A 1 79 ? 3.141 12.937 26.480 1.00 67.75 79 ASN A N 1
ATOM 589 C CA . ASN A 1 79 ? 1.686 12.716 26.531 1.00 67.75 79 ASN A CA 1
ATOM 590 C C . ASN A 1 79 ? 1.033 12.111 25.270 1.00 67.75 79 ASN A C 1
ATOM 592 O O . ASN A 1 79 ? -0.190 12.133 25.176 1.00 67.75 79 ASN A O 1
ATOM 596 N N . ARG A 1 80 ? 1.792 11.557 24.312 1.00 70.75 80 ARG A N 1
ATOM 597 C CA . ARG A 1 80 ? 1.224 10.837 23.157 1.00 70.75 80 ARG A CA 1
ATOM 598 C C . ARG A 1 80 ? 1.146 9.337 23.448 1.00 70.75 80 ARG A C 1
ATOM 600 O O . ARG A 1 80 ? 2.172 8.701 23.684 1.00 70.75 80 ARG A O 1
ATOM 607 N N . SER A 1 81 ? -0.060 8.777 23.407 1.00 71.88 81 SER A N 1
ATOM 608 C CA . SER A 1 81 ? -0.283 7.346 23.619 1.00 71.88 81 SER A CA 1
ATOM 609 C C . SER A 1 81 ? 0.067 6.549 22.366 1.00 71.88 81 SER A C 1
ATOM 611 O O . SER A 1 81 ? -0.000 7.054 21.241 1.00 71.88 81 SER A O 1
ATOM 613 N N . LYS A 1 82 ? 0.432 5.276 22.550 1.00 77.44 82 LYS A N 1
ATOM 614 C CA . LYS A 1 82 ? 0.649 4.355 21.431 1.00 77.44 82 LYS A CA 1
ATOM 615 C C . LYS A 1 82 ? -0.703 4.013 20.804 1.00 77.44 82 LYS A C 1
ATOM 617 O O . LYS A 1 82 ? -1.457 3.210 21.345 1.00 77.44 82 LYS A O 1
ATOM 622 N N . LEU A 1 83 ? -1.005 4.653 19.680 1.00 84.25 83 LEU A N 1
ATOM 623 C CA . LEU A 1 83 ? -2.189 4.358 18.882 1.00 84.25 83 LEU A CA 1
ATOM 624 C C . LEU A 1 83 ? -1.916 3.191 17.937 1.00 84.25 83 LEU A C 1
ATOM 626 O O . LEU A 1 83 ? -0.790 2.969 17.496 1.00 84.25 83 LEU A O 1
ATOM 630 N N . SER A 1 84 ? -2.979 2.480 17.597 1.00 87.12 84 SER A N 1
ATOM 631 C CA . SER A 1 84 ? -2.989 1.514 16.505 1.00 87.12 84 SER A CA 1
ATOM 632 C C . SER A 1 84 ? -4.267 1.707 15.705 1.00 87.12 84 SER A C 1
ATOM 634 O O . SER A 1 84 ? -5.261 2.212 16.230 1.00 87.12 84 SER A O 1
ATOM 636 N N . ILE A 1 85 ? -4.224 1.357 14.426 1.00 92.75 85 ILE A N 1
ATOM 637 C CA . ILE A 1 85 ? -5.383 1.428 13.541 1.00 92.75 85 ILE A CA 1
ATOM 638 C C . ILE A 1 85 ? -5.655 0.055 12.946 1.00 92.75 85 ILE A C 1
ATOM 640 O O . ILE A 1 85 ? -4.739 -0.742 12.733 1.00 92.75 85 ILE A O 1
ATOM 644 N N . ARG A 1 86 ? -6.913 -0.201 12.628 1.00 89.50 86 ARG A N 1
ATOM 645 C CA . ARG A 1 86 ? -7.340 -1.321 11.795 1.00 89.50 86 ARG A CA 1
ATOM 646 C C . ARG A 1 86 ? -7.776 -0.769 10.448 1.00 89.50 86 ARG A C 1
ATOM 648 O O . ARG A 1 86 ? -8.393 0.294 10.385 1.00 89.50 86 ARG A O 1
ATOM 655 N N . VAL A 1 87 ? -7.427 -1.457 9.368 1.00 96.06 87 VAL A N 1
ATOM 656 C CA . VAL A 1 87 ? -7.781 -1.027 8.012 1.00 96.06 87 VAL A CA 1
ATOM 657 C C . VAL A 1 87 ? -8.426 -2.188 7.279 1.00 96.06 87 VAL A C 1
ATOM 659 O O . VAL A 1 87 ? -7.968 -3.323 7.383 1.00 96.06 87 VAL A O 1
ATOM 662 N N . GLY A 1 88 ? -9.463 -1.914 6.496 1.00 94.25 88 GLY A N 1
ATOM 663 C CA . GLY A 1 88 ? -9.990 -2.904 5.577 1.00 94.25 88 GLY A CA 1
ATOM 664 C C . GLY A 1 88 ? -10.606 -2.317 4.322 1.00 94.25 88 GLY A C 1
ATOM 665 O O . GLY A 1 88 ? -11.107 -1.189 4.307 1.00 94.25 88 GLY A O 1
ATOM 666 N N . PHE A 1 89 ? -10.551 -3.071 3.228 1.00 96.06 89 PHE A N 1
ATOM 667 C CA . PHE A 1 89 ? -11.180 -2.641 1.986 1.00 96.06 89 PHE A CA 1
ATOM 668 C C . PHE A 1 89 ? -11.643 -3.791 1.094 1.00 96.06 89 PHE A C 1
ATOM 670 O O . PHE A 1 89 ? -11.241 -4.946 1.217 1.00 96.06 89 PHE A O 1
ATOM 677 N N . HIS A 1 90 ? -12.530 -3.425 0.179 1.00 93.44 90 HIS A N 1
ATOM 678 C CA . HIS A 1 90 ? -13.050 -4.259 -0.886 1.00 93.44 90 HIS A CA 1
ATOM 679 C C . HIS A 1 90 ? -13.120 -3.416 -2.167 1.00 93.44 90 HIS A C 1
ATOM 681 O O . HIS A 1 90 ? -13.147 -2.183 -2.091 1.00 93.44 90 HIS A O 1
ATOM 687 N N . CYS A 1 91 ? -13.135 -4.083 -3.318 1.00 92.06 91 CYS A N 1
ATOM 688 C CA . CYS A 1 91 ? -13.138 -3.472 -4.641 1.00 92.06 91 CYS A CA 1
ATOM 689 C C . CYS A 1 91 ? -14.323 -4.012 -5.438 1.00 92.06 91 CYS A C 1
ATOM 691 O O . CYS A 1 91 ? -14.523 -5.224 -5.511 1.00 92.06 91 CYS A O 1
ATOM 693 N N . GLY A 1 92 ? -15.085 -3.109 -6.041 1.00 85.38 92 GLY A N 1
ATOM 694 C CA . GLY A 1 92 ? -16.270 -3.422 -6.826 1.00 85.38 92 GLY A CA 1
ATOM 695 C C . GLY A 1 92 ? -16.956 -2.145 -7.297 1.00 85.38 92 GLY A C 1
ATOM 696 O O . GLY A 1 92 ? -16.491 -1.037 -7.013 1.00 85.38 92 GLY A O 1
ATOM 697 N N . TYR A 1 93 ? -18.054 -2.304 -8.030 1.00 85.44 93 TYR A N 1
ATOM 698 C CA . TYR A 1 93 ? -18.835 -1.176 -8.521 1.00 85.44 93 TYR A CA 1
ATOM 699 C C . TYR A 1 93 ? -19.532 -0.441 -7.375 1.00 85.44 93 TYR A C 1
ATOM 701 O O . TYR A 1 93 ? -20.127 -1.052 -6.488 1.00 85.44 93 TYR A O 1
ATOM 709 N N . VAL A 1 94 ? -19.487 0.888 -7.422 1.00 85.19 94 VAL A N 1
ATOM 710 C CA . VAL A 1 94 ? -20.156 1.766 -6.459 1.00 85.19 94 VAL A CA 1
ATOM 711 C C . VAL A 1 94 ? -21.009 2.788 -7.192 1.00 85.19 94 VAL A C 1
ATOM 713 O O . VAL A 1 94 ? -20.636 3.272 -8.262 1.00 85.19 94 VAL A O 1
ATOM 716 N N . LEU A 1 95 ? -22.142 3.142 -6.595 1.00 80.00 95 LEU A N 1
ATOM 717 C CA . LEU A 1 95 ? -22.900 4.320 -7.002 1.00 80.00 95 LEU A CA 1
ATOM 718 C C . LEU A 1 95 ? -22.216 5.546 -6.408 1.00 80.00 95 LEU A C 1
ATOM 720 O O . LEU A 1 95 ? -21.837 5.525 -5.237 1.00 80.00 95 LEU A O 1
ATOM 724 N N . ARG A 1 96 ? -22.046 6.601 -7.203 1.00 87.19 96 ARG A N 1
ATOM 725 C CA . ARG A 1 96 ? -21.367 7.826 -6.779 1.00 87.19 96 ARG A CA 1
ATOM 726 C C . ARG A 1 96 ? -22.273 9.032 -6.974 1.00 87.19 96 ARG A C 1
ATOM 728 O O . ARG A 1 96 ? -22.746 9.267 -8.081 1.00 87.19 96 ARG A O 1
ATOM 735 N N . GLU A 1 97 ? -22.419 9.827 -5.921 1.00 86.50 97 GLU A N 1
ATOM 736 C CA . GLU A 1 97 ? -23.108 11.117 -5.941 1.00 86.50 97 GLU A CA 1
ATOM 737 C C . GLU A 1 97 ? -22.167 12.179 -5.358 1.00 86.50 97 GLU A C 1
ATOM 739 O O . GLU A 1 97 ? -21.884 12.217 -4.161 1.00 86.50 97 GLU A O 1
ATOM 744 N N . GLY A 1 98 ? -21.573 12.998 -6.230 1.00 90.25 98 GLY A N 1
ATOM 745 C CA . GLY A 1 98 ? -20.526 13.943 -5.832 1.00 90.25 98 GLY A CA 1
ATOM 746 C C . GLY A 1 98 ? -19.296 13.243 -5.235 1.00 90.25 98 GLY A C 1
ATOM 747 O O . GLY A 1 98 ? -18.532 12.580 -5.949 1.00 90.25 98 GLY A O 1
ATOM 748 N N . GLN A 1 99 ? -19.072 13.428 -3.931 1.00 86.00 99 GLN A N 1
ATOM 749 C CA . GLN A 1 99 ? -18.005 12.763 -3.168 1.00 86.00 99 GLN A CA 1
ATOM 750 C C . GLN A 1 99 ? -18.492 11.551 -2.363 1.00 86.00 99 GLN A C 1
ATOM 752 O O . GLN A 1 99 ? -17.655 10.789 -1.871 1.00 86.00 99 GLN A O 1
ATOM 757 N N . GLU A 1 100 ? -19.807 11.344 -2.262 1.00 84.69 100 GLU A N 1
ATOM 758 C CA . GLU A 1 100 ? -20.389 10.194 -1.580 1.00 84.69 100 GLU A CA 1
ATOM 759 C C . GLU A 1 100 ? -20.388 8.951 -2.475 1.00 84.69 100 GLU A C 1
ATOM 761 O O . GLU A 1 100 ? -20.493 9.038 -3.703 1.00 84.69 100 GLU A O 1
ATOM 766 N N . VAL A 1 101 ? -20.249 7.778 -1.849 1.00 86.69 101 VAL A N 1
ATOM 767 C CA . VAL A 1 101 ? -20.322 6.479 -2.528 1.00 86.69 101 VAL A CA 1
ATOM 768 C C . VAL A 1 101 ? -21.239 5.522 -1.768 1.00 86.69 101 VAL A C 1
ATOM 770 O O . VAL A 1 101 ? -21.238 5.501 -0.535 1.00 86.69 101 VAL A O 1
ATOM 773 N N . PHE A 1 102 ? -21.994 4.715 -2.512 1.00 78.94 102 PHE A N 1
ATOM 774 C CA . PHE A 1 102 ? -23.031 3.818 -2.001 1.00 78.94 102 PHE A CA 1
ATOM 775 C C . PHE A 1 102 ? -22.996 2.449 -2.691 1.00 78.94 102 PHE A C 1
ATOM 777 O O . PHE A 1 102 ? -22.392 2.278 -3.754 1.00 78.94 102 PHE A O 1
ATOM 784 N N . GLY A 1 103 ? -23.701 1.487 -2.095 1.00 79.06 103 GLY A N 1
ATOM 785 C CA . GLY A 1 103 ? -23.911 0.147 -2.639 1.00 79.06 103 GLY A CA 1
ATOM 786 C C . GLY A 1 103 ? -23.216 -0.950 -1.838 1.00 79.06 103 GLY A C 1
ATOM 787 O O . GLY A 1 103 ? -22.503 -0.694 -0.864 1.00 79.06 103 GLY A O 1
ATOM 788 N N . ASP A 1 104 ? -23.408 -2.193 -2.272 1.00 78.31 104 ASP A N 1
ATOM 789 C CA . ASP A 1 104 ? -22.944 -3.380 -1.547 1.00 78.31 104 ASP A CA 1
ATOM 790 C C . ASP A 1 104 ? -21.427 -3.408 -1.346 1.00 78.31 104 ASP A C 1
ATOM 792 O O . ASP A 1 104 ? -20.951 -3.832 -0.293 1.00 78.31 104 ASP A O 1
ATOM 796 N N . THR A 1 105 ? -20.650 -2.869 -2.292 1.00 84.94 105 THR A N 1
ATOM 797 C CA . THR A 1 105 ? -19.193 -2.760 -2.145 1.00 84.94 105 THR A CA 1
ATOM 798 C C . THR A 1 105 ? -18.794 -1.955 -0.905 1.00 84.94 105 THR A C 1
ATOM 800 O O . THR A 1 105 ? -17.826 -2.315 -0.228 1.00 84.94 105 THR A O 1
ATOM 803 N N . VAL A 1 106 ? -19.553 -0.911 -0.554 1.00 82.25 106 VAL A N 1
ATOM 804 C CA . VAL A 1 106 ? -19.318 -0.102 0.652 1.00 82.25 106 VAL A CA 1
ATOM 805 C C . VAL A 1 106 ? -19.614 -0.914 1.910 1.00 82.25 106 VAL A C 1
ATOM 807 O O . VAL A 1 106 ? -18.797 -0.932 2.832 1.00 82.25 106 VAL A O 1
ATOM 810 N N . HIS A 1 107 ? -20.738 -1.634 1.931 1.00 78.81 107 HIS A N 1
ATOM 811 C CA . HIS A 1 107 ? -21.127 -2.477 3.064 1.00 78.81 107 HIS A CA 1
ATOM 812 C C . HIS A 1 107 ? -20.119 -3.607 3.312 1.00 78.81 107 HIS A C 1
ATOM 814 O O . HIS A 1 107 ? -19.702 -3.828 4.452 1.00 78.81 107 HIS A O 1
ATOM 820 N N . ILE A 1 108 ? -19.667 -4.283 2.249 1.00 80.25 108 ILE A N 1
ATOM 821 C CA . ILE A 1 108 ? -18.645 -5.334 2.335 1.00 80.25 108 ILE A CA 1
ATOM 822 C C . ILE A 1 108 ? -17.329 -4.745 2.854 1.00 80.25 108 ILE A C 1
ATOM 824 O O . ILE A 1 108 ? -16.744 -5.299 3.784 1.00 80.25 108 ILE A O 1
ATOM 828 N N . ALA A 1 109 ? -16.873 -3.609 2.316 1.00 87.19 109 ALA A N 1
ATOM 829 C CA . ALA A 1 109 ? -15.638 -2.968 2.769 1.00 87.19 109 ALA A CA 1
ATOM 830 C C . ALA A 1 109 ? -15.686 -2.591 4.261 1.00 87.19 109 ALA A C 1
ATOM 832 O O . ALA A 1 109 ? -14.715 -2.837 4.978 1.00 87.19 109 ALA A O 1
ATOM 833 N N . GLY A 1 110 ? -16.809 -2.041 4.736 1.00 79.06 110 GLY A N 1
ATOM 834 C CA . GLY A 1 110 ? -16.996 -1.703 6.150 1.00 79.06 110 GLY A CA 1
ATOM 835 C C . GLY A 1 110 ? -16.952 -2.940 7.046 1.00 79.06 110 GLY A C 1
ATOM 836 O O . GLY A 1 110 ? -16.272 -2.952 8.072 1.00 79.06 110 GLY A O 1
ATOM 837 N N . ARG A 1 111 ? -17.590 -4.032 6.612 1.00 77.56 111 ARG A N 1
ATOM 838 C CA . ARG A 1 111 ? -17.555 -5.309 7.331 1.00 77.56 111 ARG A CA 1
ATOM 839 C C . ARG A 1 111 ? -16.147 -5.899 7.404 1.00 77.56 111 ARG A C 1
ATOM 841 O O . ARG A 1 111 ? -15.735 -6.349 8.469 1.00 77.56 111 ARG A O 1
ATOM 848 N N . ILE A 1 112 ? -15.396 -5.859 6.308 1.00 83.38 112 ILE A N 1
ATOM 849 C CA . ILE A 1 112 ? -14.005 -6.328 6.280 1.00 83.38 112 ILE A CA 1
ATOM 850 C C . ILE A 1 112 ? -13.134 -5.521 7.246 1.00 83.38 112 ILE A C 1
ATOM 852 O O . ILE A 1 112 ? -12.370 -6.108 8.007 1.00 83.38 112 ILE A O 1
ATOM 856 N N . ALA A 1 113 ? -13.293 -4.197 7.291 1.00 83.19 113 ALA A N 1
ATOM 857 C CA . ALA A 1 113 ? -12.558 -3.360 8.236 1.00 83.19 113 ALA A CA 1
ATOM 858 C C . ALA A 1 113 ? -12.932 -3.623 9.701 1.00 83.19 113 ALA A C 1
ATOM 860 O O . ALA A 1 113 ? -12.045 -3.648 10.548 1.00 83.19 113 ALA A O 1
ATOM 861 N N . SER A 1 114 ? -14.207 -3.899 10.002 1.00 75.50 114 SER A N 1
ATOM 862 C CA . SER A 1 114 ? -14.641 -4.252 11.366 1.00 75.50 114 SER A CA 1
ATOM 863 C C . SER A 1 114 ? -14.012 -5.546 11.899 1.00 75.50 114 SER A C 1
ATOM 865 O O . SER A 1 114 ? -13.976 -5.768 13.105 1.00 75.50 114 SER A O 1
ATOM 867 N N . MET A 1 115 ? -13.506 -6.396 11.001 1.00 70.19 115 MET A N 1
ATOM 868 C CA . MET A 1 115 ? -12.841 -7.654 11.340 1.00 70.19 115 MET A CA 1
ATOM 869 C C . MET A 1 115 ? -11.322 -7.565 11.346 1.00 70.19 115 MET A C 1
ATOM 871 O O . MET A 1 115 ? -10.665 -8.486 11.830 1.00 70.19 115 MET A O 1
ATOM 875 N N . ALA A 1 116 ? -10.760 -6.485 10.807 1.00 75.19 116 ALA A N 1
ATOM 876 C CA . ALA A 1 116 ? -9.337 -6.252 10.911 1.00 75.19 116 ALA A CA 1
ATOM 877 C C . ALA A 1 116 ? -8.971 -6.051 12.387 1.00 75.19 116 ALA A C 1
ATOM 879 O O . ALA A 1 116 ? -9.568 -5.244 13.105 1.00 75.19 116 ALA A O 1
ATOM 880 N N . THR A 1 117 ? -7.972 -6.797 12.841 1.00 75.88 117 THR A N 1
ATOM 881 C CA . THR A 1 117 ? -7.366 -6.605 14.153 1.00 75.88 117 THR A CA 1
ATOM 882 C C . THR A 1 117 ? -6.481 -5.357 14.153 1.00 75.88 117 THR A C 1
ATOM 884 O O . THR A 1 117 ? -6.090 -4.829 13.106 1.00 75.88 117 THR A O 1
ATOM 887 N N . ALA A 1 118 ? -6.178 -4.853 15.348 1.00 78.56 118 ALA A N 1
ATOM 888 C CA . ALA A 1 118 ? -5.331 -3.681 15.516 1.00 78.56 118 ALA A CA 1
ATOM 889 C C . ALA A 1 118 ? -3.976 -3.870 14.824 1.00 78.56 118 ALA A C 1
ATOM 891 O O . ALA A 1 118 ? -3.290 -4.859 15.053 1.00 78.56 118 ALA A O 1
ATOM 892 N N . SER A 1 119 ? -3.556 -2.886 14.035 1.00 84.75 119 SER A N 1
ATOM 893 C CA . SER A 1 119 ? -2.332 -2.917 13.224 1.00 84.75 119 SER A CA 1
ATOM 894 C C . SER A 1 119 ? -2.351 -3.896 12.042 1.00 84.75 119 SER A C 1
ATOM 896 O O . SER A 1 119 ? -1.289 -4.197 11.506 1.00 84.75 119 SER A O 1
ATOM 898 N N . HIS A 1 120 ? -3.516 -4.372 11.595 1.00 86.94 120 HIS A N 1
ATOM 899 C CA . HIS A 1 120 ? -3.639 -5.238 10.416 1.00 86.94 120 HIS A CA 1
ATOM 900 C C . HIS A 1 120 ? -4.457 -4.587 9.290 1.00 86.94 120 HIS A C 1
ATOM 902 O O . HIS A 1 120 ? -5.190 -3.611 9.497 1.00 86.94 120 HIS A O 1
ATOM 908 N N . ILE A 1 121 ? -4.292 -5.114 8.073 1.00 94.25 121 ILE A N 1
ATOM 909 C CA . ILE A 1 121 ? -5.002 -4.673 6.866 1.00 94.25 121 ILE A CA 1
ATOM 910 C C . ILE A 1 121 ? -5.764 -5.869 6.299 1.00 94.25 121 ILE A C 1
ATOM 912 O O . ILE A 1 121 ? -5.139 -6.779 5.764 1.00 94.25 121 ILE A O 1
ATOM 916 N N . ALA A 1 122 ? -7.093 -5.863 6.385 1.00 88.06 122 ALA A N 1
ATOM 917 C CA . ALA A 1 122 ? -7.935 -6.942 5.870 1.00 88.06 122 ALA A CA 1
ATOM 918 C C . ALA A 1 122 ? -8.528 -6.606 4.494 1.00 88.06 122 ALA A C 1
ATOM 920 O O . ALA A 1 122 ? -9.001 -5.495 4.251 1.00 88.06 122 ALA A O 1
ATOM 921 N N . ILE A 1 123 ? -8.560 -7.584 3.594 1.00 94.50 123 ILE A N 1
ATOM 922 C CA . ILE A 1 123 ? -9.151 -7.445 2.260 1.00 94.50 123 ILE A CA 1
ATOM 923 C C . ILE A 1 123 ? -9.953 -8.686 1.882 1.00 94.50 123 ILE A C 1
ATOM 925 O O . ILE A 1 123 ? -9.685 -9.791 2.342 1.00 94.50 123 ILE A O 1
ATOM 929 N N . THR A 1 124 ? -10.931 -8.531 0.998 1.00 88.00 124 THR A N 1
ATOM 930 C CA . THR A 1 124 ? -11.584 -9.689 0.359 1.00 88.00 124 THR A CA 1
ATOM 931 C C . THR A 1 124 ? -10.669 -10.347 -0.676 1.00 88.00 124 THR A C 1
ATOM 933 O O . THR A 1 124 ? -9.885 -9.645 -1.316 1.00 88.00 124 THR A O 1
ATOM 936 N N . ALA A 1 125 ? -10.880 -11.630 -0.973 1.00 85.38 125 ALA A N 1
ATOM 937 C CA . ALA A 1 125 ? -10.240 -12.314 -2.103 1.00 85.38 125 ALA A CA 1
ATOM 938 C C . ALA A 1 125 ? -10.447 -11.594 -3.449 1.00 85.38 125 ALA A C 1
ATOM 940 O O . ALA A 1 125 ? -9.518 -11.474 -4.236 1.00 85.38 125 ALA A O 1
ATOM 941 N N . ALA A 1 126 ? -11.644 -11.047 -3.689 1.00 85.12 126 ALA A N 1
ATOM 942 C CA . ALA A 1 126 ? -11.953 -10.305 -4.914 1.00 85.12 126 ALA A CA 1
ATOM 943 C C . ALA A 1 126 ? -11.144 -9.003 -5.055 1.00 85.12 126 ALA A C 1
ATOM 945 O O . ALA A 1 126 ? -10.817 -8.595 -6.166 1.00 85.12 126 ALA A O 1
ATOM 946 N N . ALA A 1 127 ? -10.817 -8.355 -3.934 1.00 91.44 127 ALA A N 1
ATOM 947 C CA . ALA A 1 127 ? -9.920 -7.203 -3.918 1.00 91.44 127 ALA A CA 1
ATOM 948 C C . ALA A 1 127 ? -8.462 -7.639 -4.098 1.00 91.44 127 ALA A C 1
ATOM 950 O O . ALA A 1 127 ? -7.747 -7.011 -4.865 1.00 91.44 127 ALA A O 1
ATOM 951 N N . ALA A 1 128 ? -8.048 -8.742 -3.461 1.00 89.81 128 ALA A N 1
ATOM 952 C CA . ALA A 1 128 ? -6.716 -9.321 -3.643 1.00 89.81 128 ALA A CA 1
ATOM 953 C C . ALA A 1 128 ? -6.441 -9.704 -5.107 1.00 89.81 128 ALA A C 1
ATOM 955 O O . ALA A 1 128 ? -5.360 -9.446 -5.618 1.00 89.81 128 ALA A O 1
ATOM 956 N N . ALA A 1 129 ? -7.439 -10.254 -5.803 1.00 88.25 129 ALA A N 1
ATOM 957 C CA . ALA A 1 129 ? -7.346 -10.617 -7.217 1.00 88.25 129 ALA A CA 1
ATOM 958 C C . ALA A 1 129 ? -7.199 -9.410 -8.164 1.00 88.25 129 ALA A C 1
ATOM 960 O O . ALA A 1 129 ? -6.789 -9.586 -9.306 1.00 88.25 129 ALA A O 1
ATOM 961 N N . GLN A 1 130 ? -7.547 -8.205 -7.705 1.00 89.00 130 GLN A N 1
ATOM 962 C CA . GLN A 1 130 ? -7.382 -6.954 -8.454 1.00 89.00 130 GLN A CA 1
ATOM 963 C C . GLN A 1 130 ? -6.080 -6.226 -8.112 1.00 89.00 130 GLN A C 1
ATOM 965 O O . GLN A 1 130 ? -5.803 -5.190 -8.712 1.00 89.00 130 GLN A O 1
ATOM 970 N N . LEU A 1 131 ? -5.317 -6.723 -7.134 1.00 86.38 131 LEU A N 1
ATOM 971 C CA . LEU A 1 131 ? -4.013 -6.164 -6.825 1.00 86.38 131 LEU A CA 1
ATOM 972 C C . LEU A 1 131 ? -3.010 -6.562 -7.893 1.00 86.38 131 LEU A C 1
ATOM 974 O O . LEU A 1 131 ? -3.031 -7.685 -8.409 1.00 86.38 131 LEU A O 1
ATOM 978 N N . SER A 1 132 ? -2.078 -5.657 -8.150 1.00 79.38 132 SER A N 1
ATOM 979 C CA . SER A 1 132 ? -0.904 -5.983 -8.929 1.00 79.38 132 SER A CA 1
ATOM 980 C C . SER A 1 132 ? -0.111 -7.125 -8.271 1.00 79.38 132 SER A C 1
ATOM 982 O O . SER A 1 132 ? -0.165 -7.308 -7.043 1.00 79.38 132 SER A O 1
ATOM 984 N N . PRO A 1 133 ? 0.643 -7.918 -9.054 1.00 74.75 133 PRO A N 1
ATOM 985 C CA . PRO A 1 133 ? 1.442 -9.023 -8.523 1.00 74.75 133 PRO A CA 1
ATOM 986 C C . PRO A 1 133 ? 2.354 -8.609 -7.355 1.00 74.75 133 PRO A C 1
ATOM 988 O O . PRO A 1 133 ? 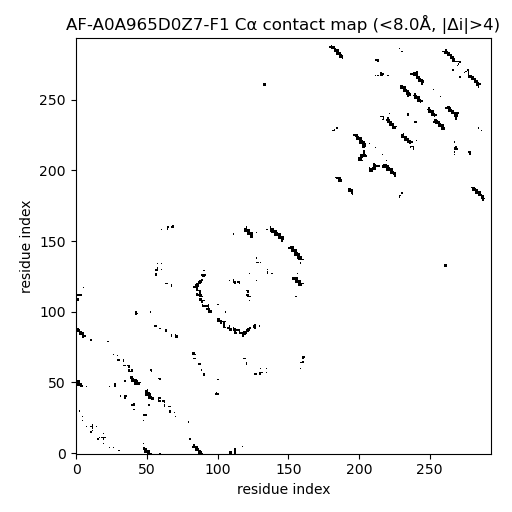2.545 -9.373 -6.408 1.00 74.75 133 PRO A O 1
ATOM 991 N N . GLU A 1 134 ? 2.852 -7.373 -7.378 1.00 64.69 134 GLU A N 1
ATOM 992 C CA . GLU A 1 134 ? 3.717 -6.784 -6.350 1.00 64.69 134 GLU A CA 1
ATOM 993 C C . GLU A 1 134 ? 3.067 -6.707 -4.980 1.00 64.69 134 GLU A C 1
ATOM 995 O O . GLU A 1 134 ? 3.685 -7.013 -3.956 1.00 64.69 134 GLU A O 1
ATOM 1000 N N . LEU A 1 135 ? 1.822 -6.244 -4.953 1.00 72.12 135 LEU A N 1
ATOM 1001 C CA . LEU A 1 135 ? 1.069 -6.089 -3.721 1.00 72.12 135 LEU A CA 1
ATOM 1002 C C . LEU A 1 135 ? 0.471 -7.419 -3.299 1.00 72.12 135 LEU A C 1
ATOM 1004 O O . LEU A 1 135 ? 0.415 -7.700 -2.103 1.00 72.12 135 LEU A O 1
ATOM 1008 N N . ASN A 1 136 ? 0.114 -8.263 -4.266 1.00 76.19 136 ASN A N 1
ATOM 1009 C CA . ASN A 1 136 ? -0.401 -9.596 -4.004 1.00 76.19 136 ASN A CA 1
ATOM 1010 C C . ASN A 1 136 ? 0.640 -10.495 -3.309 1.00 76.19 136 ASN A C 1
ATOM 1012 O O . ASN A 1 136 ? 0.280 -11.303 -2.462 1.00 76.19 136 ASN A O 1
ATOM 1016 N N . PHE A 1 137 ? 1.944 -10.287 -3.540 1.00 70.94 137 PHE A N 1
ATOM 1017 C CA . PHE A 1 137 ? 2.999 -10.987 -2.787 1.00 70.94 137 PHE A CA 1
ATOM 1018 C C . PHE A 1 137 ? 2.955 -10.723 -1.270 1.00 70.94 137 PHE A C 1
ATOM 1020 O O . PHE A 1 137 ? 3.374 -11.550 -0.460 1.00 70.94 137 PHE A O 1
ATOM 1027 N N . ARG A 1 138 ? 2.428 -9.565 -0.858 1.00 78.56 138 ARG A N 1
ATOM 1028 C CA . ARG A 1 138 ? 2.238 -9.219 0.558 1.00 78.56 138 ARG A CA 1
ATOM 1029 C C . ARG A 1 138 ? 0.941 -9.796 1.126 1.00 78.56 138 ARG A C 1
ATOM 1031 O O . ARG A 1 138 ? 0.699 -9.636 2.321 1.00 78.56 138 ARG A O 1
ATOM 1038 N N . VAL A 1 139 ? 0.109 -10.436 0.303 1.00 82.81 139 VAL A N 1
ATOM 1039 C CA . VAL A 1 139 ? -1.204 -10.939 0.697 1.00 82.81 139 VAL A CA 1
ATOM 1040 C C . VAL A 1 139 ? -1.095 -12.342 1.286 1.00 82.81 139 VAL A C 1
ATOM 1042 O O . VAL A 1 139 ? -0.490 -13.241 0.709 1.00 82.81 139 VAL A O 1
ATOM 1045 N N . ARG A 1 140 ? -1.726 -12.559 2.440 1.00 82.00 140 ARG A N 1
ATOM 1046 C CA . ARG A 1 140 ? -1.835 -13.870 3.093 1.00 82.00 140 ARG A CA 1
ATOM 1047 C C . ARG A 1 140 ? -3.297 -14.216 3.315 1.00 82.00 140 ARG A C 1
ATOM 1049 O O . ARG A 1 140 ? -4.073 -13.369 3.744 1.00 82.00 140 ARG A O 1
ATOM 1056 N N . LYS A 1 141 ? -3.696 -15.456 3.039 1.00 74.69 141 LYS A N 1
ATOM 1057 C CA . LYS A 1 141 ? -5.061 -15.913 3.333 1.00 74.69 141 LYS A CA 1
ATOM 1058 C C . LYS A 1 141 ? -5.239 -16.049 4.848 1.00 74.69 141 LYS A C 1
ATOM 1060 O O . LYS A 1 141 ? -4.409 -16.681 5.495 1.00 74.69 141 LYS A O 1
ATOM 1065 N N . LEU A 1 142 ? -6.307 -15.467 5.396 1.00 65.25 142 LEU A N 1
ATOM 1066 C CA . LEU A 1 142 ? -6.635 -15.563 6.821 1.00 65.25 142 LEU A CA 1
ATOM 1067 C C . LEU A 1 142 ? -7.717 -16.616 7.067 1.00 65.25 142 LEU A C 1
ATOM 1069 O O . LEU A 1 142 ? -7.439 -17.681 7.609 1.00 65.25 142 LEU A O 1
ATOM 1073 N N . ALA A 1 143 ? -8.958 -16.313 6.680 1.00 56.34 143 ALA A N 1
ATOM 1074 C CA . ALA A 1 143 ? -10.131 -17.137 6.970 1.00 56.34 143 ALA A CA 1
ATOM 1075 C C . ALA A 1 143 ? -11.293 -16.817 6.016 1.00 56.34 143 ALA A C 1
ATOM 1077 O O . ALA A 1 143 ? -11.369 -15.721 5.465 1.00 56.34 143 ALA A O 1
ATOM 1078 N N . ALA A 1 144 ? -12.222 -17.760 5.851 1.00 55.50 144 ALA A N 1
ATOM 1079 C CA . ALA A 1 144 ? -13.487 -17.541 5.150 1.00 55.50 144 ALA A CA 1
ATOM 1080 C C . ALA A 1 144 ? -14.564 -17.059 6.133 1.00 55.50 144 ALA A C 1
ATOM 1082 O O . ALA A 1 144 ? -14.682 -17.595 7.236 1.00 55.50 144 ALA A O 1
ATOM 1083 N N . MET A 1 145 ? -15.366 -16.067 5.746 1.00 52.19 145 MET A N 1
ATOM 1084 C CA . MET A 1 145 ? -16.387 -15.472 6.610 1.00 52.19 145 MET A CA 1
ATOM 1085 C C . MET A 1 145 ? -17.805 -15.757 6.101 1.00 52.19 145 MET A C 1
ATOM 1087 O O . MET A 1 145 ? -18.127 -15.366 4.979 1.00 52.19 145 MET A O 1
ATOM 1091 N N . PRO A 1 146 ? -18.706 -16.331 6.917 1.00 48.66 146 PRO A N 1
ATOM 1092 C CA . PRO A 1 146 ? -20.106 -16.477 6.536 1.00 48.66 146 PRO A CA 1
ATOM 1093 C C . PRO A 1 146 ? -20.808 -15.111 6.466 1.00 48.66 146 PRO A C 1
ATOM 1095 O O . PRO A 1 146 ? -20.773 -14.310 7.409 1.00 48.66 146 PRO A O 1
ATOM 1098 N N . VAL A 1 147 ? -21.479 -14.832 5.350 1.00 49.25 147 VAL A N 1
ATOM 1099 C CA . VAL A 1 147 ? -22.312 -13.634 5.182 1.00 49.25 147 VAL A CA 1
ATOM 1100 C C . VAL A 1 147 ? -23.701 -13.920 5.769 1.00 49.25 147 VAL A C 1
ATOM 1102 O O . VAL A 1 147 ? -24.221 -15.024 5.634 1.00 49.25 147 VAL A O 1
ATOM 1105 N N . LYS A 1 148 ? -24.306 -12.956 6.480 1.00 41.03 148 LYS A N 1
ATOM 1106 C CA . LYS A 1 148 ? -25.674 -13.124 6.995 1.00 41.03 148 LYS A CA 1
ATOM 1107 C C . LYS A 1 148 ? -26.631 -12.907 5.823 1.00 41.03 148 LYS A C 1
ATOM 1109 O O . LYS A 1 148 ? -26.592 -11.839 5.224 1.00 41.03 148 LYS A O 1
ATOM 1114 N N . GLY A 1 149 ? -27.482 -13.898 5.557 1.00 41.56 149 GLY A N 1
ATOM 1115 C CA . GLY A 1 149 ? -28.420 -13.922 4.432 1.00 41.56 149 GLY A CA 1
ATOM 1116 C C . GLY A 1 149 ? -27.788 -14.531 3.179 1.00 41.56 149 GLY A C 1
ATOM 1117 O O . GLY A 1 149 ? -26.858 -13.944 2.656 1.00 41.56 149 GLY A O 1
ATOM 1118 N N . ASN A 1 150 ? -28.275 -15.712 2.766 1.00 38.38 150 ASN A N 1
ATOM 1119 C CA . ASN A 1 150 ? -28.113 -16.476 1.503 1.00 38.38 150 ASN A CA 1
ATOM 1120 C C . ASN A 1 150 ? -26.929 -16.229 0.525 1.00 38.38 150 ASN A C 1
ATOM 1122 O O . ASN A 1 150 ? -27.015 -16.616 -0.638 1.00 38.38 150 ASN A O 1
ATOM 1126 N N . GLN A 1 151 ? -25.813 -15.650 0.955 1.00 48.03 151 GLN A N 1
ATOM 1127 C CA . GLN A 1 151 ? -24.642 -15.351 0.136 1.00 48.03 151 GLN A CA 1
ATOM 1128 C C . GLN A 1 151 ? -23.455 -16.215 0.573 1.00 48.03 151 GLN A C 1
ATOM 1130 O O . GLN A 1 151 ? -23.261 -16.483 1.762 1.00 48.03 151 GLN A O 1
ATOM 1135 N N . GLN A 1 152 ? -22.678 -16.673 -0.413 1.00 53.00 152 GLN A N 1
ATOM 1136 C CA . GLN A 1 152 ? -21.470 -17.478 -0.219 1.00 53.00 152 GLN A CA 1
ATOM 1137 C C . GLN A 1 152 ? -20.500 -16.804 0.763 1.00 53.00 152 GLN A C 1
ATOM 1139 O O . GLN A 1 152 ? -20.407 -15.578 0.823 1.00 53.00 152 GLN A O 1
ATOM 1144 N N . ALA A 1 153 ? -19.779 -17.617 1.541 1.00 62.22 153 ALA A N 1
ATOM 1145 C CA . ALA A 1 153 ? -18.766 -17.122 2.463 1.00 62.22 153 ALA A CA 1
ATOM 1146 C C . ALA A 1 153 ? -17.719 -16.269 1.720 1.00 62.22 153 ALA A C 1
ATOM 1148 O O . ALA A 1 153 ? -17.243 -16.654 0.653 1.00 62.22 153 ALA A O 1
ATOM 1149 N N . ILE A 1 154 ? -17.361 -15.114 2.284 1.00 66.62 154 ILE A N 1
ATOM 1150 C CA . ILE A 1 154 ? -16.353 -14.215 1.716 1.00 66.62 154 ILE A CA 1
ATOM 1151 C C . ILE A 1 154 ? -14.990 -14.603 2.278 1.00 66.62 154 ILE A C 1
ATOM 1153 O O . ILE A 1 154 ? -14.751 -14.490 3.480 1.00 66.62 154 ILE A O 1
ATOM 1157 N N . ASP A 1 155 ? -14.085 -15.021 1.399 1.00 75.69 155 ASP A N 1
ATOM 1158 C CA . ASP A 1 155 ? -12.687 -15.262 1.745 1.00 75.69 155 ASP A CA 1
ATOM 1159 C C . ASP A 1 155 ? -11.974 -13.948 2.097 1.00 75.69 155 ASP A C 1
ATOM 1161 O O . ASP A 1 155 ? -11.933 -13.003 1.299 1.00 75.69 155 ASP A O 1
ATOM 1165 N N . VAL A 1 156 ? -11.379 -13.905 3.290 1.00 76.88 156 VAL A N 1
ATOM 1166 C CA . VAL A 1 156 ? -10.632 -12.764 3.825 1.00 76.88 156 VAL A CA 1
ATOM 1167 C C . VAL A 1 156 ? -9.135 -13.052 3.776 1.00 76.88 156 VAL A C 1
ATOM 1169 O O . VAL A 1 156 ? -8.661 -14.127 4.153 1.00 76.88 156 VAL A O 1
ATOM 1172 N N . HIS A 1 157 ? -8.392 -12.054 3.323 1.00 86.56 157 HIS A N 1
ATOM 1173 C CA . HIS A 1 157 ? -6.942 -12.035 3.256 1.00 86.56 157 HIS A CA 1
ATOM 1174 C C . HIS A 1 157 ? -6.390 -10.837 4.034 1.00 86.56 157 HIS A C 1
ATOM 1176 O O . HIS A 1 157 ? -7.118 -9.897 4.356 1.00 86.56 157 HIS A O 1
ATOM 1182 N N . GLU A 1 158 ? -5.096 -10.865 4.310 1.00 86.19 158 GLU A N 1
ATOM 1183 C CA . GLU A 1 158 ? -4.351 -9.814 4.988 1.00 86.19 158 GLU A CA 1
ATOM 1184 C C . GLU A 1 158 ? -3.244 -9.270 4.094 1.00 86.19 158 GLU A C 1
ATOM 1186 O O . GLU A 1 158 ? -2.563 -10.062 3.451 1.00 86.19 158 GLU A O 1
ATOM 1191 N N . ILE A 1 159 ? -3.005 -7.958 4.107 1.00 89.44 159 ILE A N 1
ATOM 1192 C CA . ILE A 1 159 ? -1.802 -7.362 3.510 1.00 89.44 159 ILE A CA 1
ATOM 1193 C C . ILE A 1 159 ? -0.739 -7.132 4.591 1.00 89.44 159 ILE A C 1
ATOM 1195 O O . ILE A 1 159 ? -0.924 -6.319 5.500 1.00 89.44 159 ILE A O 1
ATOM 1199 N N . ALA A 1 160 ? 0.418 -7.778 4.441 1.00 87.19 160 ALA A N 1
ATOM 1200 C CA . ALA A 1 160 ? 1.590 -7.551 5.277 1.00 87.19 160 ALA A CA 1
ATOM 1201 C C . ALA A 1 160 ? 2.274 -6.210 4.935 1.00 87.19 160 ALA A C 1
ATOM 1203 O O . ALA A 1 160 ? 2.900 -6.038 3.882 1.00 87.19 160 ALA A O 1
ATOM 1204 N N . TRP A 1 161 ? 2.176 -5.241 5.849 1.00 85.62 161 TRP A N 1
ATOM 1205 C CA . TRP A 1 161 ? 2.756 -3.899 5.686 1.00 85.62 161 TRP A CA 1
ATOM 1206 C C . TRP A 1 161 ? 4.087 -3.699 6.422 1.00 85.62 161 TRP A C 1
ATOM 1208 O O . TRP A 1 161 ? 4.841 -2.786 6.073 1.00 85.62 161 TRP A O 1
ATOM 1218 N N . GLN A 1 162 ? 4.380 -4.536 7.421 1.00 78.94 162 GLN A N 1
ATOM 1219 C CA . GLN A 1 162 ? 5.676 -4.579 8.094 1.00 78.94 162 GLN A CA 1
ATOM 1220 C C . GLN A 1 162 ? 6.626 -5.454 7.283 1.00 78.94 162 GLN A C 1
ATOM 1222 O O . GLN A 1 162 ? 6.278 -6.575 6.907 1.00 78.94 162 GLN A O 1
ATOM 1227 N N . ASP A 1 163 ? 7.832 -4.956 7.032 1.00 55.72 163 ASP A N 1
ATOM 1228 C CA . ASP A 1 163 ? 8.901 -5.792 6.504 1.00 55.72 163 ASP A CA 1
ATOM 1229 C C . ASP A 1 163 ? 9.328 -6.694 7.665 1.00 55.72 163 ASP A C 1
ATOM 1231 O O . ASP A 1 163 ? 9.917 -6.224 8.635 1.00 55.72 163 ASP A O 1
ATOM 1235 N N . SER A 1 164 ? 8.922 -7.964 7.643 1.00 42.16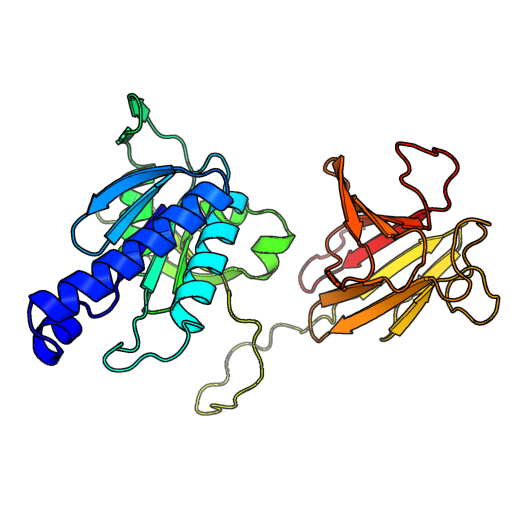 164 SER A N 1
ATOM 1236 C CA . SER A 1 164 ? 9.144 -8.890 8.755 1.00 42.16 164 SER A CA 1
ATOM 1237 C C . SER A 1 164 ? 10.644 -9.127 8.996 1.00 42.16 164 SER A C 1
ATOM 1239 O O . SER A 1 164 ? 11.270 -10.037 8.440 1.00 42.16 164 SER A O 1
ATOM 1241 N N . GLY A 1 165 ? 11.222 -8.279 9.848 1.00 33.22 165 GLY A N 1
ATOM 1242 C CA . GLY A 1 165 ? 12.346 -8.610 10.708 1.00 33.22 165 GLY A CA 1
ATOM 1243 C C . GLY A 1 165 ? 11.920 -9.746 11.632 1.00 33.22 165 GLY A C 1
ATOM 1244 O O . GLY A 1 165 ? 10.784 -9.800 12.090 1.00 33.22 165 GLY A O 1
ATOM 1245 N N . VAL A 1 166 ? 12.807 -10.714 11.812 1.00 33.09 166 VAL A N 1
ATOM 1246 C CA . VAL A 1 166 ? 12.571 -11.874 12.668 1.00 33.09 166 VAL A CA 1
ATOM 1247 C C . VAL A 1 166 ? 12.423 -11.377 14.100 1.00 33.09 166 VAL A C 1
ATOM 1249 O O . VAL A 1 166 ? 13.366 -10.786 14.605 1.00 33.09 166 VAL A O 1
ATOM 1252 N N . ASP A 1 167 ? 11.301 -11.678 14.744 1.00 30.56 167 ASP A N 1
ATOM 1253 C CA . ASP A 1 167 ? 11.319 -11.992 16.166 1.00 30.56 167 ASP A CA 1
ATOM 1254 C C . ASP A 1 167 ? 10.559 -13.296 16.388 1.00 30.56 167 ASP A C 1
ATOM 1256 O O . ASP A 1 167 ? 9.366 -13.454 16.123 1.00 30.56 167 ASP A O 1
ATOM 1260 N N . THR A 1 168 ? 11.348 -14.268 16.813 1.00 35.34 168 THR A N 1
ATOM 1261 C CA . THR A 1 168 ? 10.977 -15.577 17.309 1.00 35.34 168 THR A CA 1
ATOM 1262 C C . THR A 1 168 ? 9.926 -15.443 18.403 1.00 35.34 168 THR A C 1
ATOM 1264 O O . THR A 1 168 ? 10.281 -15.116 19.523 1.00 35.34 168 THR A O 1
ATOM 1267 N N . HIS A 1 169 ? 8.674 -15.810 18.136 1.00 29.67 169 HIS A N 1
ATOM 1268 C CA . HIS A 1 169 ? 7.833 -16.475 19.135 1.00 29.67 169 HIS A CA 1
ATOM 1269 C C . HIS A 1 169 ? 7.410 -17.829 18.565 1.00 29.67 169 HIS A C 1
ATOM 1271 O O . HIS A 1 169 ? 6.331 -18.027 18.012 1.00 29.67 169 HIS A O 1
ATOM 1277 N N . LEU A 1 170 ? 8.344 -18.771 18.683 1.00 36.78 170 LEU A N 1
ATOM 1278 C CA . LEU A 1 170 ? 8.095 -20.199 18.583 1.00 36.78 170 LEU A CA 1
ATOM 1279 C C . LEU A 1 170 ? 7.397 -20.644 19.873 1.00 36.78 170 LEU A C 1
ATOM 1281 O O . LEU A 1 170 ? 8.042 -20.922 20.878 1.00 36.78 170 LEU A O 1
ATOM 1285 N N . SER A 1 171 ? 6.072 -20.738 19.833 1.00 35.72 171 SER A N 1
ATOM 1286 C CA . SER A 1 171 ? 5.329 -21.669 20.682 1.00 35.72 171 SER A CA 1
ATOM 1287 C C . SER A 1 171 ? 4.001 -22.058 20.027 1.00 35.72 171 SER A C 1
ATOM 1289 O O . SER A 1 171 ? 2.961 -21.441 20.214 1.00 35.72 171 SER A O 1
ATOM 1291 N N . GLY A 1 172 ? 4.057 -23.166 19.281 1.00 29.11 172 GLY A N 1
ATOM 1292 C CA . GLY A 1 172 ? 2.936 -24.101 19.174 1.00 29.11 172 GLY A CA 1
ATOM 1293 C C . GLY A 1 172 ? 2.017 -23.973 17.959 1.00 29.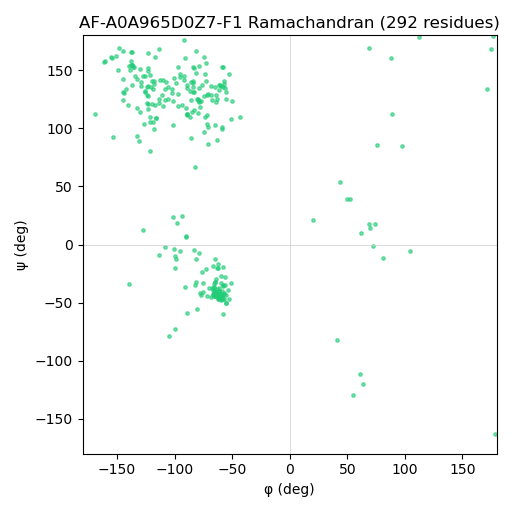11 172 GLY A C 1
ATOM 1294 O O . GLY A 1 172 ? 0.905 -23.474 18.076 1.00 29.11 172 GLY A O 1
ATOM 1295 N N . ARG A 1 173 ? 2.398 -24.602 16.840 1.00 31.98 173 ARG A N 1
ATOM 1296 C CA . ARG A 1 173 ? 1.813 -25.875 16.348 1.00 31.98 173 ARG A CA 1
ATOM 1297 C C . ARG A 1 173 ? 2.339 -26.195 14.935 1.00 31.98 173 ARG A C 1
ATOM 1299 O O . ARG A 1 173 ? 2.348 -25.309 14.086 1.00 31.98 173 ARG A O 1
ATOM 1306 N N . PRO A 1 174 ? 2.765 -27.442 14.666 1.00 36.12 174 PRO A N 1
ATOM 1307 C CA . PRO A 1 174 ? 3.222 -27.860 13.347 1.00 36.12 174 PRO A CA 1
ATOM 1308 C C . PRO A 1 174 ? 2.016 -28.138 12.442 1.00 36.12 174 PRO A C 1
ATOM 1310 O O . PRO A 1 174 ? 1.162 -28.960 12.770 1.00 36.12 174 PRO A O 1
ATOM 1313 N N . GLY A 1 175 ? 1.945 -27.464 11.298 1.00 29.86 175 GLY A N 1
ATOM 1314 C CA . GLY A 1 175 ? 0.925 -27.733 10.291 1.00 29.86 175 GLY A CA 1
ATOM 1315 C C . GLY A 1 175 ? 1.221 -27.020 8.980 1.00 29.86 175 GLY A C 1
ATOM 1316 O O . GLY A 1 175 ? 1.122 -25.804 8.914 1.00 29.86 175 GLY A O 1
ATOM 1317 N N . ALA A 1 176 ? 1.536 -27.818 7.958 1.00 31.75 176 ALA A N 1
ATOM 1318 C CA . ALA A 1 176 ? 1.797 -27.467 6.561 1.00 31.75 176 ALA A CA 1
ATOM 1319 C C . ALA A 1 176 ? 3.164 -26.823 6.256 1.00 31.75 176 ALA A C 1
ATOM 1321 O O . ALA A 1 176 ? 3.310 -25.615 6.094 1.00 31.75 176 ALA A O 1
ATOM 1322 N N . MET A 1 177 ? 4.159 -27.694 6.051 1.00 34.53 177 MET A N 1
ATOM 1323 C CA . MET A 1 177 ? 5.233 -27.424 5.097 1.00 34.53 177 MET A CA 1
ATOM 1324 C C . MET A 1 177 ? 4.606 -27.210 3.711 1.00 34.53 177 MET A C 1
ATOM 1326 O O . MET A 1 177 ? 4.265 -28.172 3.026 1.00 34.53 177 MET A O 1
ATOM 1330 N N . ALA A 1 178 ? 4.435 -25.957 3.302 1.00 33.25 178 ALA A N 1
ATOM 1331 C CA . ALA A 1 178 ? 4.364 -25.618 1.890 1.00 33.25 178 ALA A CA 1
ATOM 1332 C C . ALA A 1 178 ? 5.807 -25.433 1.407 1.00 33.25 178 ALA A C 1
ATOM 1334 O O . ALA A 1 178 ? 6.564 -24.678 2.014 1.00 33.25 178 ALA A O 1
ATOM 1335 N N . ASN A 1 179 ? 6.200 -26.171 0.368 1.00 36.19 179 ASN A N 1
ATOM 1336 C CA . ASN A 1 179 ? 7.505 -26.076 -0.287 1.00 36.19 179 ASN A CA 1
ATOM 1337 C C . ASN A 1 179 ? 7.927 -24.609 -0.482 1.00 36.19 179 ASN A C 1
ATOM 1339 O O . ASN A 1 179 ? 7.356 -23.906 -1.315 1.00 36.19 179 ASN A O 1
ATOM 1343 N N . LEU A 1 180 ? 8.940 -24.164 0.267 1.00 41.62 180 LEU A N 1
ATOM 1344 C CA . LEU A 1 180 ? 9.621 -22.888 0.055 1.00 41.62 180 LEU A CA 1
ATOM 1345 C C . LEU A 1 180 ? 10.448 -23.007 -1.230 1.00 41.62 180 LEU A C 1
ATOM 1347 O O . LEU A 1 180 ? 11.611 -23.403 -1.204 1.00 41.62 180 LEU A O 1
ATOM 1351 N N . VAL A 1 181 ? 9.828 -22.739 -2.378 1.00 50.81 181 VAL A N 1
ATOM 1352 C CA . VAL A 1 181 ? 10.566 -22.547 -3.629 1.00 50.81 181 VAL A CA 1
ATOM 1353 C C . VAL A 1 181 ? 11.276 -21.202 -3.512 1.00 50.81 181 VAL A C 1
ATOM 1355 O O . VAL A 1 181 ? 10.620 -20.168 -3.458 1.00 50.81 181 VAL A O 1
ATOM 1358 N N . GLU A 1 182 ? 12.605 -21.199 -3.419 1.00 56.12 182 GLU A N 1
ATOM 1359 C CA . GLU A 1 182 ? 13.351 -19.942 -3.325 1.00 56.12 182 GLU A CA 1
ATOM 1360 C C . GLU A 1 182 ? 13.056 -19.028 -4.527 1.00 56.12 182 GLU A C 1
ATOM 1362 O O . GLU A 1 182 ? 13.043 -19.517 -5.663 1.00 56.12 182 GLU A O 1
ATOM 1367 N N . PRO A 1 183 ? 12.874 -17.710 -4.315 1.00 63.78 183 PRO A N 1
ATOM 1368 C CA . PRO A 1 183 ? 12.680 -16.777 -5.414 1.00 63.78 183 PRO A CA 1
ATOM 1369 C C . PRO A 1 183 ? 13.909 -16.781 -6.330 1.00 63.78 183 PRO A C 1
ATOM 1371 O O . PRO A 1 183 ? 15.054 -16.772 -5.858 1.00 63.78 183 PRO A O 1
ATOM 1374 N N . ARG A 1 184 ? 13.673 -16.773 -7.646 1.00 77.38 184 ARG A N 1
ATOM 1375 C CA . ARG A 1 184 ? 14.707 -16.750 -8.690 1.00 77.38 184 ARG A CA 1
ATOM 1376 C C . ARG A 1 184 ? 14.589 -15.485 -9.525 1.00 77.38 184 ARG A C 1
ATOM 1378 O O . ARG A 1 184 ? 13.498 -15.078 -9.903 1.00 77.38 184 ARG A O 1
ATOM 1385 N N . LEU A 1 185 ? 15.727 -14.879 -9.838 1.00 81.62 185 LEU A N 1
ATOM 1386 C CA . LEU A 1 185 ? 15.801 -13.759 -10.765 1.00 81.62 185 LEU A CA 1
ATOM 1387 C C . LEU A 1 185 ? 16.499 -14.226 -12.036 1.00 81.62 185 LEU A C 1
ATOM 1389 O O . LEU A 1 185 ? 17.657 -14.645 -12.016 1.00 81.62 185 LEU A O 1
ATOM 1393 N N . HIS A 1 186 ? 15.784 -14.141 -13.147 1.00 84.38 186 HIS A N 1
ATOM 1394 C CA . HIS A 1 186 ? 16.325 -14.372 -14.475 1.00 84.38 186 HIS A CA 1
ATOM 1395 C C . HIS A 1 186 ? 16.677 -13.030 -15.086 1.00 84.38 186 HIS A C 1
ATOM 1397 O O . HIS A 1 186 ? 15.847 -12.122 -15.096 1.00 84.38 186 HIS A O 1
ATOM 1403 N N . ILE A 1 187 ? 17.895 -12.900 -15.599 1.00 87.00 187 ILE A N 1
ATOM 1404 C CA . ILE A 1 187 ? 18.328 -11.698 -16.310 1.00 87.00 187 ILE A CA 1
ATOM 1405 C C . ILE A 1 187 ? 18.814 -12.099 -17.689 1.00 87.00 187 ILE A C 1
ATOM 1407 O O . ILE A 1 187 ? 19.571 -13.056 -17.819 1.00 87.00 187 ILE A O 1
ATOM 1411 N N . SER A 1 188 ? 18.412 -11.351 -18.712 1.00 86.00 188 SER A N 1
ATOM 1412 C CA . SER A 1 188 ? 18.905 -11.543 -20.072 1.00 86.00 188 SER A CA 1
ATOM 1413 C C . SER A 1 188 ? 19.472 -10.248 -20.642 1.00 86.00 188 SER A C 1
ATOM 1415 O O . SER A 1 188 ? 18.805 -9.210 -20.600 1.00 86.00 188 SER A O 1
ATOM 1417 N N . TYR A 1 189 ? 20.666 -10.325 -21.223 1.00 88.94 189 TYR A N 1
ATOM 1418 C CA . TYR A 1 189 ? 21.331 -9.221 -21.914 1.00 88.94 189 TYR A CA 1
ATOM 1419 C C . TYR A 1 189 ? 22.110 -9.753 -23.119 1.00 88.94 189 TYR A C 1
ATOM 1421 O O . TYR A 1 189 ? 22.842 -10.729 -22.979 1.00 88.94 189 TYR A O 1
ATOM 1429 N N . GLN A 1 190 ? 21.933 -9.144 -24.299 1.00 77.00 190 GLN A N 1
ATOM 1430 C CA . GLN A 1 190 ? 22.618 -9.521 -25.550 1.00 77.00 190 GLN A CA 1
ATOM 1431 C C . GLN A 1 190 ? 22.673 -11.050 -25.803 1.00 77.00 190 GLN A C 1
ATOM 1433 O O . GLN A 1 190 ? 23.739 -11.635 -25.985 1.00 77.00 190 GLN A O 1
ATOM 1438 N N . ASN A 1 191 ? 21.516 -11.723 -25.770 1.00 70.06 191 ASN A N 1
ATOM 1439 C CA . ASN A 1 191 ? 21.363 -13.184 -25.926 1.00 70.06 191 ASN A CA 1
ATOM 1440 C C . ASN A 1 191 ? 22.052 -14.060 -24.861 1.00 70.06 191 ASN A C 1
ATOM 1442 O O . ASN A 1 191 ? 22.090 -15.283 -25.004 1.00 70.06 191 ASN A O 1
ATOM 1446 N N . ARG A 1 192 ? 22.562 -13.476 -23.774 1.00 75.00 192 ARG A N 1
ATOM 1447 C CA . ARG A 1 192 ? 23.073 -14.209 -22.613 1.00 75.00 192 ARG A CA 1
ATOM 1448 C C . ARG A 1 192 ? 22.047 -14.180 -21.495 1.00 75.00 192 ARG A C 1
ATOM 1450 O O . ARG A 1 192 ? 21.516 -13.119 -21.176 1.00 75.00 192 ARG A O 1
ATOM 1457 N N . ASN A 1 193 ? 21.815 -15.337 -20.886 1.00 74.19 193 ASN A N 1
ATOM 1458 C CA . ASN A 1 193 ? 21.006 -15.465 -19.682 1.00 74.19 193 ASN A CA 1
ATOM 1459 C C . ASN A 1 193 ? 21.934 -15.615 -18.478 1.00 74.19 193 ASN A C 1
ATOM 1461 O O . ASN A 1 193 ? 22.844 -16.444 -18.480 1.00 74.19 193 ASN A O 1
ATOM 1465 N N . PHE A 1 194 ? 21.683 -14.821 -17.451 1.00 71.94 194 PHE A N 1
ATOM 1466 C CA . PHE A 1 194 ? 22.419 -14.826 -16.202 1.00 71.94 194 PHE A CA 1
ATOM 1467 C C . PHE A 1 194 ? 21.521 -15.433 -15.130 1.00 71.94 194 PHE A C 1
ATOM 1469 O O . PHE A 1 194 ? 20.395 -14.980 -14.911 1.00 71.94 194 PHE A O 1
ATOM 1476 N N . VAL A 1 195 ? 22.026 -16.476 -14.470 1.00 59.09 195 VAL A N 1
ATOM 1477 C CA . VAL A 1 195 ? 21.358 -17.075 -13.315 1.00 59.09 195 VAL A CA 1
ATOM 1478 C C . VAL A 1 195 ? 21.800 -16.306 -12.082 1.00 59.09 195 VAL A C 1
ATOM 1480 O O . VAL A 1 195 ? 22.960 -16.382 -11.673 1.00 59.09 195 VAL A O 1
ATOM 1483 N N . PHE A 1 196 ? 20.875 -15.547 -11.505 1.00 70.00 196 PHE A N 1
ATOM 1484 C CA . PHE A 1 196 ? 21.123 -14.803 -10.284 1.00 70.00 196 PHE A CA 1
ATOM 1485 C C . PHE A 1 196 ? 21.378 -15.753 -9.101 1.00 70.00 196 PHE A C 1
ATOM 1487 O O . PHE A 1 196 ? 20.654 -16.734 -8.926 1.00 70.00 196 PHE A O 1
ATOM 1494 N N . ARG A 1 197 ? 22.403 -15.458 -8.290 1.00 63.56 197 ARG A N 1
ATOM 1495 C CA . ARG A 1 197 ? 22.719 -16.204 -7.059 1.00 63.56 197 ARG A CA 1
ATOM 1496 C C . ARG A 1 197 ? 22.302 -15.403 -5.825 1.00 63.56 197 ARG A C 1
ATOM 1498 O O . ARG A 1 197 ? 21.212 -15.637 -5.321 1.00 63.56 197 ARG A O 1
ATOM 1505 N N . ASP A 1 198 ? 23.100 -14.411 -5.424 1.00 68.19 198 ASP A N 1
ATOM 1506 C CA . ASP A 1 198 ? 22.817 -13.570 -4.243 1.00 68.19 198 ASP A CA 1
ATOM 1507 C C . ASP A 1 198 ? 23.128 -12.080 -4.444 1.00 68.19 198 ASP A C 1
ATOM 1509 O O . ASP A 1 198 ? 22.437 -11.214 -3.905 1.00 68.19 198 ASP A O 1
ATOM 1513 N N . ASN A 1 199 ? 24.160 -11.768 -5.229 1.00 81.88 199 ASN A N 1
ATOM 1514 C CA . ASN A 1 199 ? 24.562 -10.410 -5.573 1.00 81.88 199 ASN A CA 1
ATOM 1515 C C . ASN A 1 199 ? 25.029 -10.396 -7.028 1.00 81.88 199 ASN A C 1
ATOM 1517 O O . ASN A 1 199 ? 25.772 -11.290 -7.435 1.00 81.88 199 ASN A O 1
ATOM 1521 N N . LEU A 1 200 ? 24.578 -9.412 -7.798 1.00 88.06 200 LEU A N 1
ATOM 1522 C CA . LEU A 1 200 ? 24.928 -9.258 -9.201 1.00 88.06 200 LEU A CA 1
ATOM 1523 C C . LEU A 1 200 ? 25.324 -7.813 -9.483 1.00 88.06 200 LEU A C 1
ATOM 1525 O O . LEU A 1 200 ? 24.504 -6.904 -9.356 1.00 88.06 200 LEU A O 1
ATOM 1529 N N . LYS A 1 201 ? 26.573 -7.603 -9.886 1.00 92.81 201 LYS A N 1
ATOM 1530 C CA . LYS A 1 201 ? 27.118 -6.289 -10.228 1.00 92.81 201 LYS A CA 1
ATOM 1531 C C . LYS A 1 201 ? 26.891 -5.979 -11.702 1.00 92.81 201 LYS A C 1
ATOM 1533 O O . LYS A 1 201 ? 27.133 -6.816 -12.570 1.00 92.81 201 LYS A O 1
ATOM 1538 N N . LEU A 1 202 ? 26.449 -4.756 -11.966 1.00 93.56 202 LEU A N 1
ATOM 1539 C CA . LEU A 1 202 ? 26.102 -4.246 -13.285 1.00 93.56 202 LEU A CA 1
ATOM 1540 C C . LEU A 1 202 ? 26.946 -3.001 -13.557 1.00 93.56 202 LEU A C 1
ATOM 1542 O O . LEU A 1 202 ? 26.943 -2.049 -12.770 1.00 93.56 202 LEU A O 1
ATOM 1546 N N . GLY A 1 203 ? 27.640 -2.961 -14.686 1.00 94.31 203 GLY A N 1
ATOM 1547 C CA . GLY A 1 203 ? 28.421 -1.785 -15.054 1.00 94.31 203 GLY A CA 1
ATOM 1548 C C . GLY A 1 203 ? 29.234 -1.980 -16.318 1.00 94.31 203 GLY A C 1
ATOM 1549 O O . GLY A 1 203 ? 29.367 -3.092 -16.815 1.00 94.31 203 GLY A O 1
ATOM 1550 N N . ARG A 1 204 ? 29.775 -0.885 -16.852 1.00 94.69 204 ARG A N 1
ATOM 1551 C CA . ARG A 1 204 ? 30.566 -0.916 -18.094 1.00 94.69 204 ARG A CA 1
ATOM 1552 C C . ARG A 1 204 ? 31.948 -1.548 -17.922 1.00 94.69 204 ARG A C 1
ATOM 1554 O O . ARG A 1 204 ? 32.577 -1.936 -18.899 1.00 94.69 204 ARG A O 1
ATOM 1561 N N . ASP A 1 205 ? 32.456 -1.596 -16.694 1.00 93.88 205 ASP A N 1
ATOM 1562 C CA . ASP A 1 205 ? 33.761 -2.191 -16.417 1.00 93.88 205 ASP A CA 1
ATOM 1563 C C . ASP A 1 205 ? 33.699 -3.722 -16.533 1.00 93.88 205 ASP A C 1
ATOM 1565 O O . ASP A 1 205 ? 32.729 -4.338 -16.086 1.00 93.88 205 ASP A O 1
ATOM 1569 N N . ALA A 1 206 ? 34.744 -4.334 -17.095 1.00 91.00 206 ALA A N 1
ATOM 1570 C CA . ALA A 1 206 ? 34.827 -5.780 -17.321 1.00 91.00 206 ALA A CA 1
ATOM 1571 C C . ALA A 1 206 ? 34.846 -6.609 -16.022 1.00 91.00 206 ALA A C 1
ATOM 1573 O O . ALA A 1 206 ? 34.699 -7.826 -16.061 1.00 91.00 206 ALA A O 1
ATOM 1574 N N . THR A 1 207 ? 35.035 -5.956 -14.874 1.00 90.25 207 THR A N 1
ATOM 1575 C CA . THR A 1 207 ? 34.992 -6.577 -13.543 1.00 90.25 207 THR A CA 1
ATOM 1576 C C . THR A 1 207 ? 33.575 -6.833 -13.011 1.00 90.25 207 THR A C 1
ATOM 1578 O O . THR A 1 207 ? 33.434 -7.456 -11.957 1.00 90.25 207 THR A O 1
ATOM 1581 N N . ASN A 1 208 ? 32.528 -6.362 -13.700 1.00 90.62 208 ASN A N 1
ATOM 1582 C CA . ASN A 1 208 ? 31.134 -6.609 -13.321 1.00 90.62 208 ASN A CA 1
ATOM 1583 C C . ASN A 1 208 ? 30.630 -7.963 -13.828 1.00 90.62 208 ASN A C 1
ATOM 1585 O O . ASN A 1 208 ? 31.048 -8.440 -14.880 1.00 90.62 208 ASN A O 1
ATOM 1589 N N . ASP A 1 209 ? 29.666 -8.538 -13.108 1.00 88.44 209 ASP A N 1
ATOM 1590 C CA . ASP A 1 209 ? 29.044 -9.812 -13.482 1.00 88.44 209 ASP A CA 1
ATOM 1591 C C . ASP A 1 209 ? 28.243 -9.690 -14.789 1.00 88.44 209 ASP A C 1
ATOM 1593 O O . ASP A 1 209 ? 28.261 -10.594 -15.627 1.00 88.44 209 ASP A O 1
ATOM 1597 N N . VAL A 1 210 ? 27.573 -8.548 -14.988 1.00 89.75 210 VAL A N 1
ATOM 1598 C CA . VAL A 1 210 ? 26.987 -8.155 -16.274 1.00 89.75 210 VAL A CA 1
ATOM 1599 C C . VAL A 1 210 ? 27.683 -6.892 -16.762 1.00 89.75 210 VAL A C 1
ATOM 1601 O O . VAL A 1 210 ? 27.497 -5.800 -16.215 1.00 89.75 210 VAL A O 1
ATOM 1604 N N . VAL A 1 211 ? 28.485 -7.060 -17.811 1.00 92.50 211 VAL A N 1
ATOM 1605 C CA . VAL A 1 211 ? 29.192 -5.964 -18.472 1.00 92.50 211 VAL A CA 1
ATOM 1606 C C . VAL A 1 211 ? 28.222 -5.242 -19.403 1.00 92.50 211 VAL A C 1
ATOM 1608 O O . VAL A 1 211 ? 27.749 -5.823 -20.375 1.00 92.50 211 VAL A O 1
ATOM 1611 N N . ILE A 1 212 ? 27.903 -3.989 -19.084 1.00 93.56 212 ILE A N 1
ATOM 1612 C CA . ILE A 1 212 ? 26.965 -3.153 -19.840 1.00 93.56 212 ILE A CA 1
ATOM 1613 C C . ILE A 1 212 ? 27.725 -2.385 -20.922 1.00 93.56 212 ILE A C 1
ATOM 1615 O O . ILE A 1 212 ? 28.511 -1.482 -20.625 1.00 93.56 212 ILE A O 1
ATOM 1619 N N . GLU A 1 213 ? 27.471 -2.714 -22.184 1.00 90.88 213 GLU A N 1
ATOM 1620 C CA . GLU A 1 213 ? 28.115 -2.091 -23.342 1.00 90.88 213 GLU A CA 1
ATOM 1621 C C . GLU A 1 213 ? 27.432 -0.769 -23.722 1.00 90.88 213 GLU A C 1
ATOM 1623 O O . GLU A 1 213 ? 26.808 -0.643 -24.770 1.00 90.88 213 GLU A O 1
ATOM 1628 N N . ASP A 1 214 ? 27.536 0.235 -22.849 1.00 92.31 214 ASP A N 1
ATOM 1629 C CA . ASP A 1 214 ? 27.010 1.580 -23.107 1.00 92.31 214 ASP A CA 1
ATOM 1630 C C . ASP A 1 214 ? 27.913 2.653 -22.490 1.00 92.31 214 ASP A C 1
ATOM 1632 O O . ASP A 1 214 ? 28.135 2.623 -21.278 1.00 92.31 214 ASP A O 1
ATOM 1636 N N . PRO A 1 215 ? 28.416 3.635 -23.262 1.00 91.75 215 PRO A N 1
ATOM 1637 C CA . PRO A 1 215 ? 29.269 4.705 -22.743 1.00 91.75 215 PRO A CA 1
ATOM 1638 C C . PRO A 1 215 ? 28.658 5.517 -21.591 1.00 91.75 215 PRO A C 1
ATOM 1640 O O . PRO A 1 215 ? 29.408 6.044 -20.766 1.00 91.75 215 PRO A O 1
ATOM 1643 N N . MET A 1 216 ? 27.326 5.621 -21.519 1.00 92.81 216 MET A N 1
ATOM 1644 C CA . MET A 1 216 ? 26.618 6.339 -20.451 1.00 92.81 216 MET A CA 1
ATOM 1645 C C . MET A 1 216 ? 26.466 5.513 -19.174 1.00 92.81 216 MET A C 1
ATOM 1647 O O . MET A 1 216 ? 26.159 6.070 -18.115 1.00 92.81 216 MET A O 1
ATOM 1651 N N . ALA A 1 217 ? 26.738 4.207 -19.226 1.00 93.56 217 ALA A N 1
ATOM 1652 C CA . ALA A 1 217 ? 26.805 3.394 -18.031 1.00 93.56 217 ALA A CA 1
ATOM 1653 C C . ALA A 1 217 ? 28.104 3.682 -17.252 1.00 93.56 217 ALA A C 1
ATOM 1655 O O . ALA A 1 217 ? 29.225 3.617 -17.767 1.00 93.56 217 ALA A O 1
ATOM 1656 N N . SER A 1 218 ? 27.965 3.979 -15.957 1.00 95.12 218 SER A N 1
ATOM 1657 C CA . SER A 1 218 ? 29.097 4.045 -15.035 1.00 95.12 218 SER A CA 1
ATOM 1658 C C . SER A 1 218 ? 29.873 2.719 -14.986 1.00 95.12 218 SER A C 1
ATOM 1660 O O . SER A 1 218 ? 29.321 1.639 -15.198 1.00 95.12 218 SER A O 1
ATOM 1662 N N . ARG A 1 219 ? 31.174 2.808 -14.669 1.00 92.56 219 ARG A N 1
ATOM 1663 C CA . ARG A 1 219 ? 32.071 1.644 -14.528 1.00 92.56 219 ARG A CA 1
ATOM 1664 C C . ARG A 1 219 ? 31.508 0.599 -13.564 1.00 92.56 219 ARG A C 1
ATOM 1666 O O . ARG A 1 219 ? 31.435 -0.560 -13.930 1.00 92.56 219 ARG A O 1
ATOM 1673 N N . ASN A 1 220 ? 31.041 1.044 -12.398 1.00 94.12 220 ASN A N 1
ATOM 1674 C CA . ASN A 1 220 ? 30.230 0.272 -11.457 1.00 94.12 220 ASN A CA 1
ATOM 1675 C C . ASN A 1 220 ? 28.893 1.006 -11.343 1.00 94.12 220 ASN A C 1
ATOM 1677 O O . ASN A 1 220 ? 28.835 2.065 -10.721 1.00 94.12 220 ASN A O 1
ATOM 1681 N N . HIS A 1 221 ? 27.865 0.540 -12.046 1.00 95.25 221 HIS A N 1
ATOM 1682 C CA . HIS A 1 221 ? 26.633 1.303 -12.232 1.00 95.25 221 HIS A CA 1
ATOM 1683 C C . HIS A 1 221 ? 25.628 1.022 -11.123 1.00 95.25 221 HIS A C 1
ATOM 1685 O O . HIS A 1 221 ? 25.233 1.919 -10.377 1.00 95.25 221 HIS A O 1
ATOM 1691 N N . ALA A 1 222 ? 25.252 -0.242 -11.003 1.00 94.88 222 ALA A N 1
ATOM 1692 C CA . ALA A 1 222 ? 24.252 -0.705 -10.067 1.00 94.88 222 ALA A CA 1
ATOM 1693 C C . ALA A 1 222 ? 24.591 -2.125 -9.623 1.00 94.88 222 ALA A C 1
ATOM 1695 O O . ALA A 1 222 ? 25.457 -2.795 -10.188 1.00 94.88 222 ALA A O 1
ATOM 1696 N N . ARG A 1 223 ? 23.888 -2.601 -8.605 1.00 93.56 223 ARG A N 1
ATOM 1697 C CA . ARG A 1 223 ? 23.908 -4.015 -8.241 1.00 93.56 223 ARG A CA 1
ATOM 1698 C C . ARG A 1 223 ? 22.522 -4.486 -7.858 1.00 93.56 223 ARG A C 1
ATOM 1700 O O . ARG A 1 223 ? 21.704 -3.684 -7.415 1.00 93.56 223 ARG A O 1
ATOM 1707 N N . ILE A 1 224 ? 22.276 -5.774 -8.022 1.00 91.12 224 ILE A N 1
ATOM 1708 C CA . ILE A 1 224 ? 21.051 -6.419 -7.569 1.00 91.12 224 ILE A CA 1
ATOM 1709 C C . ILE A 1 224 ? 21.409 -7.351 -6.420 1.00 91.12 224 ILE A C 1
ATOM 1711 O O . ILE A 1 224 ? 22.315 -8.168 -6.550 1.00 91.12 224 ILE A O 1
ATOM 1715 N N . GLU A 1 225 ? 20.702 -7.230 -5.303 1.00 86.75 225 GLU A N 1
ATOM 1716 C CA . GLU A 1 225 ? 20.897 -8.054 -4.110 1.00 86.75 225 GLU A CA 1
ATOM 1717 C C . GLU A 1 225 ? 19.634 -8.863 -3.792 1.00 86.75 225 GLU A C 1
ATOM 1719 O O . GLU A 1 225 ? 18.513 -8.355 -3.901 1.00 86.75 225 GLU A O 1
ATOM 1724 N N . LYS A 1 226 ? 19.813 -10.118 -3.360 1.00 76.56 226 LYS A N 1
ATOM 1725 C CA . LYS A 1 226 ? 18.739 -10.943 -2.796 1.00 76.56 226 LYS A CA 1
ATOM 1726 C C . LYS A 1 226 ? 18.526 -10.518 -1.355 1.00 76.56 226 LYS A C 1
ATOM 1728 O O . LYS A 1 226 ? 19.444 -10.583 -0.539 1.00 76.56 226 LYS A O 1
ATOM 1733 N N . ARG A 1 227 ? 17.301 -10.147 -1.003 1.00 73.62 227 ARG A N 1
ATOM 1734 C CA . ARG A 1 227 ? 16.888 -9.956 0.389 1.00 73.62 227 ARG A CA 1
ATOM 1735 C C . ARG A 1 227 ? 15.772 -10.935 0.689 1.00 73.62 227 ARG A C 1
ATOM 1737 O O . AR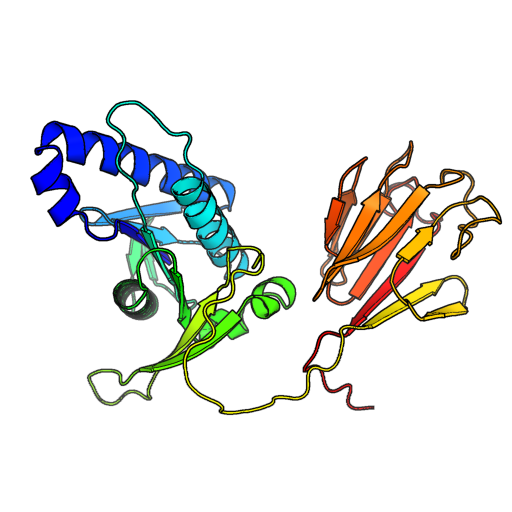G A 1 227 ? 14.659 -10.690 0.254 1.00 73.62 227 ARG A O 1
ATOM 1744 N N . LYS A 1 228 ? 16.053 -12.005 1.442 1.00 65.44 228 LYS A N 1
ATOM 1745 C CA . LYS A 1 228 ? 15.114 -13.087 1.824 1.00 65.44 228 LYS A CA 1
ATOM 1746 C C . LYS A 1 228 ? 14.176 -13.532 0.682 1.00 65.44 228 LYS A C 1
ATOM 1748 O O . LYS A 1 228 ? 14.493 -14.482 -0.018 1.00 65.44 228 LYS A O 1
ATOM 1753 N N . GLU A 1 229 ? 13.086 -12.798 0.470 1.00 64.69 229 GLU A N 1
ATOM 1754 C CA . GLU A 1 229 ? 11.992 -13.092 -0.455 1.00 64.69 229 GLU A CA 1
ATOM 1755 C C . GLU A 1 229 ? 11.911 -12.195 -1.714 1.00 64.69 229 GLU A C 1
ATOM 1757 O O . GLU A 1 229 ? 11.023 -12.381 -2.538 1.00 64.69 229 GLU A O 1
ATOM 1762 N N . HIS A 1 230 ? 12.781 -11.192 -1.880 1.00 68.31 230 HIS A N 1
ATOM 1763 C CA . HIS A 1 230 ? 12.718 -10.247 -3.007 1.00 68.31 230 HIS A CA 1
ATOM 1764 C C . HIS A 1 230 ? 14.105 -9.811 -3.497 1.00 68.31 230 HIS A C 1
ATOM 1766 O O . HIS A 1 230 ? 15.120 -10.012 -2.826 1.00 68.31 230 HIS A O 1
ATOM 1772 N N . PHE A 1 231 ? 14.140 -9.184 -4.674 1.00 81.44 231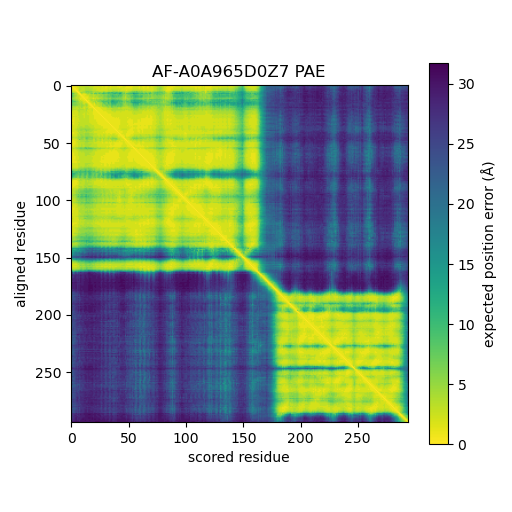 PHE A N 1
ATOM 1773 C CA . PHE A 1 231 ? 15.356 -8.652 -5.288 1.00 81.44 231 PHE A CA 1
ATOM 1774 C C . PHE A 1 231 ? 15.349 -7.128 -5.224 1.00 81.44 231 PHE A C 1
ATOM 1776 O O . PHE A 1 231 ? 14.344 -6.491 -5.537 1.00 81.44 231 PHE A O 1
ATOM 1783 N N . VAL A 1 232 ? 16.467 -6.532 -4.821 1.00 81.00 232 VAL A N 1
ATOM 1784 C CA . VAL A 1 232 ? 16.616 -5.076 -4.726 1.00 81.00 232 VAL A CA 1
ATOM 1785 C C . VAL A 1 232 ? 17.698 -4.618 -5.686 1.00 81.00 232 VAL A C 1
ATOM 1787 O O . VAL A 1 232 ? 18.848 -5.028 -5.565 1.00 81.00 232 VAL A O 1
ATOM 1790 N N . LEU A 1 233 ? 17.325 -3.749 -6.619 1.00 88.94 233 LEU A N 1
ATOM 1791 C CA . LEU A 1 233 ? 18.231 -2.973 -7.452 1.00 88.94 233 LEU A CA 1
ATOM 1792 C C . LEU A 1 233 ? 18.728 -1.761 -6.658 1.00 88.94 233 LEU A C 1
ATOM 1794 O O . LEU A 1 233 ? 17.937 -0.961 -6.165 1.00 88.94 233 LEU A O 1
ATOM 1798 N N . ILE A 1 234 ? 20.040 -1.611 -6.560 1.00 88.62 234 ILE A N 1
ATOM 1799 C CA . ILE A 1 234 ? 20.706 -0.515 -5.862 1.00 88.62 234 ILE A CA 1
ATOM 1800 C C . ILE A 1 234 ? 21.483 0.285 -6.904 1.00 88.62 234 ILE A C 1
ATOM 1802 O O . ILE A 1 234 ? 22.489 -0.197 -7.431 1.00 88.62 234 ILE A O 1
ATOM 1806 N N . ASP A 1 235 ? 21.015 1.496 -7.208 1.00 91.69 235 ASP A N 1
ATOM 1807 C CA . ASP A 1 235 ? 21.695 2.405 -8.131 1.00 91.69 235 ASP A CA 1
ATOM 1808 C C . ASP A 1 235 ? 22.803 3.179 -7.408 1.00 91.69 235 ASP A C 1
ATOM 1810 O O . ASP A 1 235 ? 22.590 3.767 -6.347 1.00 91.69 235 ASP A O 1
ATOM 1814 N N . THR A 1 236 ? 23.994 3.201 -8.001 1.00 91.25 236 THR A N 1
ATOM 1815 C CA . THR A 1 236 ? 25.147 3.985 -7.523 1.00 91.25 236 THR A CA 1
ATOM 1816 C C . THR A 1 236 ? 25.735 4.872 -8.621 1.00 91.25 236 THR A C 1
ATOM 1818 O O . THR A 1 236 ? 26.836 5.405 -8.481 1.00 91.25 236 THR A O 1
ATOM 1821 N N . SER A 1 237 ? 25.016 5.017 -9.731 1.00 91.56 237 SER A N 1
ATOM 1822 C CA . SER A 1 237 ? 25.531 5.606 -10.957 1.00 91.56 237 SER A CA 1
ATOM 1823 C C . SER A 1 237 ? 25.522 7.136 -10.949 1.00 91.56 237 SER A C 1
ATOM 1825 O O . SER A 1 237 ? 24.917 7.803 -10.101 1.00 91.56 237 SER A O 1
ATOM 1827 N N . THR A 1 238 ? 26.232 7.714 -11.919 1.00 92.38 238 THR A N 1
ATOM 1828 C CA . THR A 1 238 ? 26.217 9.166 -12.150 1.00 92.38 238 THR A CA 1
ATOM 1829 C C . THR A 1 238 ? 24.952 9.604 -12.883 1.00 92.38 238 THR A C 1
ATOM 1831 O O . THR A 1 238 ? 24.365 10.620 -12.522 1.00 92.38 238 THR A O 1
ATOM 1834 N N . ASN A 1 239 ? 24.534 8.836 -13.891 1.00 90.25 239 ASN A N 1
ATOM 1835 C CA . ASN A 1 239 ? 23.484 9.242 -14.828 1.00 90.25 239 ASN A CA 1
ATOM 1836 C C . ASN A 1 239 ? 22.107 8.612 -14.517 1.00 90.25 239 ASN A C 1
ATOM 1838 O O . ASN A 1 239 ? 21.099 8.975 -15.126 1.00 90.25 239 ASN A O 1
ATOM 1842 N N . GLY A 1 240 ? 22.048 7.729 -13.518 1.00 90.38 240 GLY A N 1
ATOM 1843 C CA . GLY A 1 240 ? 20.836 7.064 -13.053 1.00 90.38 240 GLY A CA 1
ATOM 1844 C C . GLY A 1 240 ? 20.527 5.767 -13.797 1.00 90.38 240 GLY A C 1
ATOM 1845 O O . GLY A 1 240 ? 20.975 5.541 -14.923 1.00 90.38 240 GLY A O 1
ATOM 1846 N N . THR A 1 241 ? 19.703 4.948 -13.152 1.00 92.94 241 THR A N 1
ATOM 1847 C CA . THR A 1 241 ? 19.141 3.715 -13.706 1.00 92.94 241 THR A CA 1
ATOM 1848 C C . THR A 1 241 ? 17.639 3.900 -13.938 1.00 92.94 241 THR A C 1
ATOM 1850 O O . THR A 1 241 ? 16.962 4.518 -13.119 1.00 92.94 241 THR A O 1
ATOM 1853 N N . TYR A 1 242 ? 17.087 3.368 -15.028 1.00 92.19 242 TYR A N 1
ATOM 1854 C CA . TYR A 1 242 ? 15.669 3.521 -15.375 1.00 92.19 242 TYR A CA 1
ATOM 1855 C C . TYR A 1 242 ? 15.019 2.148 -15.518 1.00 92.19 242 TYR A C 1
ATOM 1857 O O . TYR A 1 242 ? 15.455 1.333 -16.324 1.00 92.19 242 TYR A O 1
ATOM 1865 N N . VAL A 1 243 ? 13.983 1.872 -14.729 1.00 87.75 243 VAL A N 1
ATOM 1866 C CA . VAL A 1 243 ? 13.274 0.586 -14.732 1.00 87.75 243 VAL A CA 1
ATOM 1867 C C . VAL A 1 243 ? 11.926 0.760 -15.416 1.00 87.75 243 VAL A C 1
ATOM 1869 O O . VAL A 1 243 ? 11.141 1.614 -15.013 1.00 87.75 243 VAL A O 1
ATOM 1872 N N . THR A 1 244 ? 11.649 -0.051 -16.431 1.00 83.94 244 THR A N 1
ATOM 1873 C CA . THR A 1 244 ? 10.380 -0.051 -17.167 1.00 83.94 244 THR A CA 1
ATOM 1874 C C . THR A 1 244 ? 9.711 -1.410 -17.041 1.00 83.94 244 THR A C 1
ATOM 1876 O O . THR A 1 244 ? 10.275 -2.423 -17.455 1.00 83.94 244 THR A O 1
ATOM 1879 N N . PHE A 1 245 ? 8.497 -1.426 -16.506 1.00 79.56 245 PHE A N 1
ATOM 1880 C CA . PHE A 1 245 ? 7.674 -2.629 -16.394 1.00 79.56 245 PHE A CA 1
ATOM 1881 C C . PHE A 1 245 ? 6.772 -2.805 -17.620 1.00 79.56 245 PHE A C 1
ATOM 1883 O O . PHE A 1 245 ? 6.538 -1.860 -18.382 1.00 79.56 245 PHE A O 1
ATOM 1890 N N . SER A 1 246 ? 6.277 -4.027 -17.833 1.00 63.66 246 SER A N 1
ATOM 1891 C CA . SER A 1 246 ? 5.414 -4.370 -18.975 1.00 63.66 246 SER A CA 1
ATOM 1892 C C . SER A 1 246 ? 4.120 -3.534 -19.047 1.00 63.66 246 SER A C 1
ATOM 1894 O O . SER A 1 246 ? 3.550 -3.392 -20.126 1.00 63.66 246 SER A O 1
ATOM 1896 N N . ASP A 1 247 ? 3.698 -2.911 -17.942 1.00 57.97 247 ASP A N 1
ATOM 1897 C CA . ASP A 1 247 ? 2.532 -2.022 -17.804 1.00 57.97 247 ASP A CA 1
ATOM 1898 C C . ASP A 1 247 ? 2.854 -0.510 -17.967 1.00 57.97 247 ASP A C 1
ATOM 1900 O O . ASP A 1 247 ? 2.102 0.368 -17.548 1.00 57.97 247 ASP A O 1
ATOM 1904 N N . GLN A 1 248 ? 3.941 -0.198 -18.683 1.00 59.38 248 GLN A N 1
ATOM 1905 C CA . GLN A 1 248 ? 4.324 1.115 -19.245 1.00 59.38 248 GLN A CA 1
ATOM 1906 C C . GLN A 1 248 ? 4.807 2.213 -18.284 1.00 59.38 248 GLN A C 1
ATOM 1908 O O . GLN A 1 248 ? 5.214 3.290 -18.750 1.00 59.38 248 GLN A O 1
ATOM 1913 N N . LYS A 1 249 ? 4.859 1.984 -16.968 1.00 69.81 249 LYS A N 1
ATOM 1914 C CA . LYS 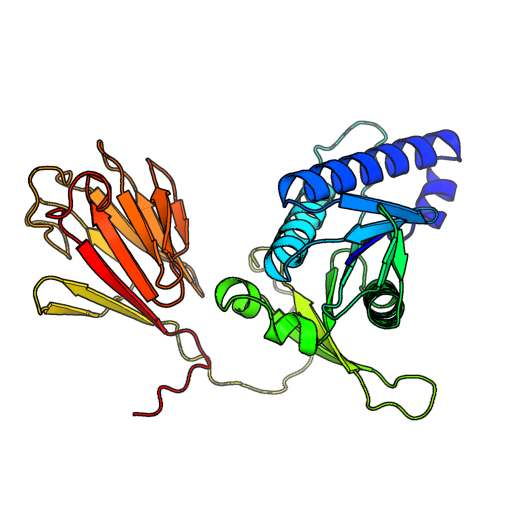A 1 249 ? 5.443 2.978 -16.056 1.00 69.81 249 LYS A CA 1
ATOM 1915 C C . LYS A 1 249 ? 6.964 2.826 -15.972 1.00 69.81 249 LYS A C 1
ATOM 1917 O O . LYS A 1 249 ? 7.483 1.841 -15.457 1.00 69.81 249 LYS A O 1
ATOM 1922 N N . GLU A 1 250 ? 7.671 3.842 -16.463 1.00 83.50 250 GLU A N 1
ATOM 1923 C CA . GLU A 1 250 ? 9.113 3.999 -16.254 1.00 83.50 250 GLU A CA 1
ATOM 1924 C C . GLU A 1 250 ? 9.373 4.675 -14.904 1.00 83.50 250 GLU A C 1
ATOM 1926 O O . GLU A 1 250 ? 8.724 5.666 -14.552 1.00 83.50 250 GLU A O 1
ATOM 1931 N N . ILE A 1 251 ? 10.338 4.148 -14.159 1.00 81.81 251 ILE A N 1
ATOM 1932 C CA . ILE A 1 251 ? 10.758 4.639 -12.852 1.00 81.81 251 ILE A CA 1
ATOM 1933 C C . ILE A 1 251 ? 12.254 4.942 -12.907 1.00 81.81 251 ILE A C 1
ATOM 1935 O O . ILE A 1 251 ? 13.068 4.060 -13.167 1.00 81.81 251 ILE A O 1
ATOM 1939 N N . ALA A 1 252 ? 12.620 6.190 -12.620 1.00 87.56 252 ALA A N 1
ATOM 1940 C CA . ALA A 1 252 ? 14.013 6.593 -12.478 1.00 87.56 252 ALA A CA 1
ATOM 1941 C C . ALA A 1 252 ? 14.517 6.273 -11.061 1.00 87.56 252 ALA A C 1
ATOM 1943 O O . ALA A 1 252 ? 14.045 6.845 -10.077 1.00 87.56 252 ALA A O 1
ATOM 1944 N N . VAL A 1 253 ? 15.495 5.379 -10.969 1.00 80.62 253 VAL A N 1
ATOM 1945 C CA . VAL A 1 253 ? 16.196 4.972 -9.748 1.00 80.62 253 VAL A CA 1
ATOM 1946 C C . VAL A 1 253 ? 17.537 5.705 -9.731 1.00 80.62 253 VAL A C 1
ATOM 1948 O O . VAL A 1 253 ? 18.449 5.376 -10.488 1.00 80.62 253 VAL A O 1
ATOM 1951 N N . ARG A 1 254 ? 17.640 6.759 -8.916 1.00 87.94 254 ARG A N 1
ATOM 1952 C CA . ARG A 1 254 ? 18.806 7.657 -8.875 1.00 87.94 254 ARG A CA 1
ATOM 1953 C C . ARG A 1 254 ? 19.408 7.667 -7.480 1.00 87.94 254 ARG A C 1
ATOM 1955 O O . ARG A 1 254 ? 18.854 8.292 -6.578 1.00 87.94 254 ARG A O 1
ATOM 1962 N N . ARG A 1 255 ? 20.553 7.000 -7.319 1.00 81.62 255 ARG A N 1
ATOM 1963 C CA . ARG A 1 255 ? 21.264 6.807 -6.044 1.00 81.62 255 ARG A CA 1
ATOM 1964 C C . ARG A 1 255 ? 20.347 6.300 -4.931 1.00 81.62 255 ARG A C 1
ATOM 1966 O O . ARG A 1 255 ? 20.425 6.746 -3.789 1.00 81.62 255 ARG A O 1
ATOM 1973 N N . SER A 1 256 ? 19.441 5.401 -5.294 1.00 71.56 256 SER A N 1
ATOM 1974 C CA . SER A 1 256 ? 18.411 4.861 -4.417 1.00 71.56 256 SER A CA 1
ATOM 1975 C C . SER A 1 256 ? 18.275 3.358 -4.610 1.00 71.56 256 SER A C 1
ATOM 1977 O O . SER A 1 256 ? 18.749 2.787 -5.594 1.00 71.56 256 SER A O 1
ATOM 1979 N N . GLU A 1 257 ? 17.593 2.724 -3.666 1.00 79.56 257 GLU A N 1
ATOM 1980 C CA . GLU A 1 257 ? 17.199 1.326 -3.773 1.00 79.56 257 GLU A CA 1
ATOM 1981 C C . GLU A 1 257 ? 15.808 1.219 -4.399 1.00 79.56 257 GLU A C 1
ATOM 1983 O O . GLU A 1 257 ? 14.937 2.062 -4.164 1.00 79.56 257 GLU A O 1
ATOM 1988 N N . PHE A 1 258 ? 15.590 0.172 -5.185 1.00 74.88 258 PHE A N 1
ATOM 1989 C CA . PHE A 1 258 ? 14.317 -0.112 -5.821 1.00 74.88 258 PHE A CA 1
ATOM 1990 C C . PHE A 1 258 ? 14.074 -1.622 -5.881 1.00 74.88 258 PHE A C 1
ATOM 1992 O O . PHE A 1 258 ? 14.943 -2.389 -6.283 1.00 74.88 258 PHE A O 1
ATOM 1999 N N . MET A 1 259 ? 12.894 -2.069 -5.460 1.00 76.50 259 MET A N 1
ATOM 2000 C CA . MET A 1 259 ? 12.546 -3.491 -5.449 1.00 76.50 259 MET A CA 1
ATOM 2001 C C . MET A 1 259 ? 12.143 -3.949 -6.856 1.00 76.50 259 MET A C 1
ATOM 2003 O O . MET A 1 259 ? 11.230 -3.375 -7.444 1.00 76.50 259 MET A O 1
ATOM 2007 N N . LEU A 1 260 ? 12.798 -4.990 -7.375 1.00 77.50 260 LEU A N 1
ATOM 2008 C CA . LEU A 1 260 ? 12.449 -5.630 -8.644 1.00 77.50 260 LEU A CA 1
ATOM 2009 C C . LEU A 1 260 ? 11.373 -6.698 -8.430 1.00 77.50 260 LEU A C 1
ATOM 2011 O O . LEU A 1 260 ? 11.424 -7.472 -7.473 1.00 77.50 260 LEU A O 1
ATOM 2015 N N . TYR A 1 261 ? 10.423 -6.771 -9.356 1.00 70.06 261 TYR A N 1
ATOM 2016 C CA . TYR A 1 261 ? 9.268 -7.665 -9.301 1.00 70.06 261 TYR A CA 1
ATOM 2017 C C . TYR A 1 261 ? 8.740 -7.967 -10.706 1.00 70.06 261 TYR A C 1
ATOM 2019 O O . TYR A 1 261 ? 9.016 -7.216 -11.636 1.00 70.06 261 TYR A O 1
ATOM 2027 N N . GLY A 1 262 ? 7.965 -9.042 -10.866 1.00 72.56 262 GLY A N 1
ATOM 2028 C CA . GLY A 1 262 ? 7.364 -9.382 -12.158 1.00 72.56 262 GLY A CA 1
ATOM 2029 C C . GLY A 1 262 ? 8.411 -9.495 -13.268 1.00 72.56 262 GLY A C 1
ATOM 2030 O O . GLY A 1 262 ? 9.427 -10.165 -13.101 1.00 72.56 262 GLY A O 1
ATOM 2031 N N . GLU A 1 263 ? 8.186 -8.825 -14.393 1.00 81.25 263 GLU A N 1
ATOM 2032 C CA . GLU A 1 263 ? 9.153 -8.738 -15.485 1.00 81.25 263 GLU A CA 1
ATOM 2033 C C . GLU A 1 263 ? 9.238 -7.322 -16.053 1.00 81.25 263 GLU A C 1
ATOM 2035 O O . GLU A 1 263 ? 8.295 -6.530 -15.974 1.00 81.25 263 GLU A O 1
ATOM 2040 N N . GLY A 1 264 ? 10.387 -6.996 -16.633 1.00 86.56 264 GLY A N 1
ATOM 2041 C CA . GLY A 1 264 ? 10.612 -5.672 -17.185 1.00 86.56 264 GLY A CA 1
ATOM 2042 C C . GLY A 1 264 ? 12.001 -5.491 -17.768 1.00 86.56 264 GLY A C 1
ATOM 2043 O O . GLY A 1 264 ? 12.731 -6.446 -18.052 1.00 86.56 264 GLY A O 1
ATOM 2044 N N . ARG A 1 265 ? 12.355 -4.223 -17.958 1.00 91.75 265 ARG A N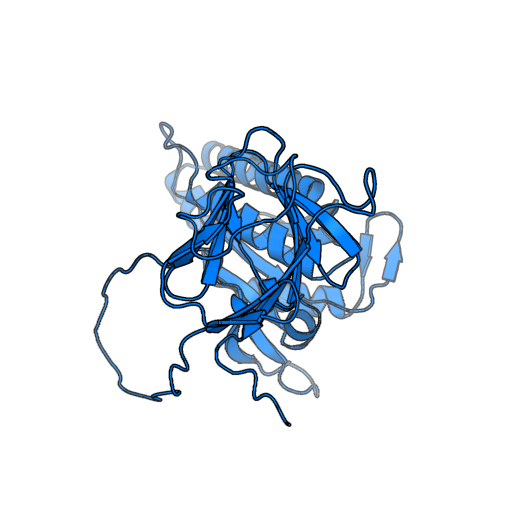 1
ATOM 2045 C CA . ARG A 1 265 ? 13.627 -3.764 -18.507 1.00 91.75 265 ARG A CA 1
ATOM 2046 C C . ARG A 1 265 ? 14.299 -2.771 -17.576 1.00 91.75 265 ARG A C 1
ATOM 2048 O O . ARG A 1 265 ? 13.625 -1.983 -16.921 1.00 91.75 265 ARG A O 1
ATOM 2055 N N . ILE A 1 266 ? 15.622 -2.817 -17.525 1.00 94.25 266 ILE A N 1
ATOM 2056 C CA . ILE A 1 266 ? 16.454 -1.874 -16.779 1.00 94.25 266 ILE A CA 1
ATOM 2057 C C . ILE A 1 266 ? 17.420 -1.247 -17.779 1.00 94.25 266 ILE A C 1
ATOM 2059 O O . ILE A 1 266 ? 18.236 -1.958 -18.363 1.00 94.25 266 ILE A O 1
ATOM 2063 N N . ALA A 1 267 ? 17.307 0.063 -17.970 1.00 94.44 267 ALA A N 1
ATOM 2064 C CA . ALA A 1 267 ? 18.161 0.878 -18.817 1.00 94.44 267 ALA A CA 1
ATOM 2065 C C . ALA A 1 267 ? 19.204 1.626 -17.976 1.00 94.44 267 ALA A C 1
ATOM 2067 O O . ALA A 1 267 ? 18.917 2.074 -16.859 1.00 94.44 267 ALA A O 1
ATOM 2068 N N . PHE A 1 268 ? 20.414 1.772 -18.515 1.00 94.38 268 PHE A N 1
ATOM 2069 C CA . PHE A 1 268 ? 21.558 2.314 -17.782 1.00 94.38 268 PHE A CA 1
ATOM 2070 C C . PHE A 1 268 ? 22.009 3.655 -18.353 1.00 94.38 268 PHE A C 1
ATOM 2072 O O . PHE A 1 268 ? 22.415 3.763 -19.507 1.00 94.38 268 PHE A O 1
ATOM 2079 N N . GLY A 1 269 ? 22.006 4.679 -17.504 1.00 90.00 269 GLY A N 1
ATOM 2080 C CA . GLY A 1 269 ? 22.592 5.983 -17.787 1.00 90.00 269 GLY A CA 1
ATOM 2081 C C . GLY A 1 269 ? 21.735 6.937 -18.614 1.00 90.00 269 GLY A C 1
ATOM 2082 O O . GLY A 1 269 ? 22.055 8.118 -18.656 1.00 90.00 269 GLY A O 1
ATOM 2083 N N . ASP A 1 270 ? 20.645 6.479 -19.223 1.00 91.44 270 ASP A N 1
ATOM 2084 C CA . ASP A 1 270 ? 19.644 7.355 -19.833 1.00 91.44 270 ASP A CA 1
ATOM 2085 C C . ASP A 1 270 ? 18.279 6.657 -19.891 1.00 91.44 270 ASP A C 1
ATOM 2087 O O . ASP A 1 270 ? 18.196 5.430 -19.778 1.00 91.44 270 ASP A O 1
ATOM 2091 N N . SER A 1 271 ? 17.212 7.435 -20.058 1.00 89.62 271 SER A N 1
ATOM 2092 C CA . SER A 1 271 ? 15.872 6.894 -20.266 1.00 89.62 271 SER A CA 1
ATOM 2093 C C . SER A 1 271 ? 15.731 6.381 -21.707 1.00 89.62 271 SER A C 1
ATOM 2095 O O . SER A 1 271 ? 16.111 7.080 -22.649 1.00 89.62 271 SER A O 1
ATOM 2097 N N . PRO A 1 272 ? 15.118 5.205 -21.931 1.00 86.50 272 PRO A N 1
ATOM 2098 C CA . PRO A 1 272 ? 14.807 4.726 -23.279 1.00 86.50 272 PRO A CA 1
ATOM 2099 C C . PRO A 1 272 ? 13.825 5.642 -24.030 1.00 86.50 272 PRO A C 1
ATOM 2101 O O . PRO A 1 272 ? 13.722 5.564 -25.253 1.00 86.50 272 PRO A O 1
ATOM 2104 N N . LYS A 1 273 ? 13.112 6.539 -23.330 1.00 86.50 273 LYS A N 1
ATOM 2105 C CA . LYS A 1 273 ? 12.244 7.551 -23.956 1.00 86.50 273 LYS A CA 1
ATOM 2106 C C . LYS A 1 273 ? 13.034 8.701 -24.579 1.00 86.50 273 LYS A C 1
ATOM 2108 O O . LYS A 1 273 ? 12.579 9.272 -25.565 1.00 86.50 273 LYS A O 1
ATOM 2113 N N . THR A 1 274 ? 14.172 9.064 -23.989 1.00 86.12 274 THR A N 1
ATOM 2114 C CA . THR A 1 274 ? 15.053 10.139 -24.474 1.00 86.12 274 THR A CA 1
ATOM 2115 C C . THR A 1 274 ? 16.118 9.610 -25.423 1.00 86.12 274 THR A C 1
ATOM 2117 O O . THR A 1 274 ? 16.427 10.273 -26.412 1.00 86.12 274 THR A O 1
ATOM 2120 N N . ARG A 1 275 ? 16.634 8.404 -25.163 1.00 88.50 275 ARG A N 1
ATOM 2121 C CA . ARG A 1 275 ? 17.660 7.738 -25.967 1.00 88.50 275 ARG A CA 1
ATOM 2122 C C . ARG A 1 275 ? 17.262 6.279 -26.256 1.00 88.50 275 ARG A C 1
ATOM 2124 O O . ARG A 1 275 ? 17.541 5.403 -25.439 1.00 88.50 275 ARG A O 1
ATOM 2131 N N . PRO A 1 276 ? 16.611 6.001 -27.402 1.00 86.94 276 PRO A N 1
ATOM 2132 C CA . PRO A 1 276 ? 16.089 4.669 -27.730 1.00 86.94 276 PRO A CA 1
ATOM 2133 C C . PRO A 1 276 ? 17.140 3.556 -27.879 1.00 86.94 276 PRO A C 1
ATOM 2135 O O . PRO A 1 276 ? 16.791 2.382 -27.811 1.00 86.94 276 PRO A O 1
ATOM 2138 N N . ASP A 1 277 ? 18.406 3.908 -28.105 1.00 87.38 277 ASP A N 1
ATOM 2139 C CA . ASP A 1 277 ? 19.551 3.002 -28.263 1.00 87.38 277 ASP A CA 1
ATOM 2140 C C . ASP A 1 277 ? 20.277 2.680 -26.944 1.00 87.38 277 ASP A C 1
ATOM 2142 O O . ASP A 1 277 ? 21.323 2.032 -26.959 1.00 87.38 277 ASP A O 1
ATOM 2146 N N . VAL A 1 278 ? 19.735 3.111 -25.798 1.00 91.50 278 VAL A N 1
ATOM 2147 C CA . VAL A 1 278 ? 20.297 2.799 -24.476 1.00 91.50 278 VAL A CA 1
ATOM 2148 C C . VAL A 1 278 ? 20.411 1.290 -24.251 1.00 91.50 278 VAL A C 1
ATOM 2150 O O . VAL A 1 278 ? 19.510 0.520 -24.590 1.00 91.50 278 VAL A O 1
ATOM 2153 N N . ALA A 1 279 ? 21.503 0.850 -23.622 1.00 90.75 279 ALA A N 1
ATOM 2154 C CA . ALA A 1 279 ? 21.608 -0.541 -23.204 1.00 90.75 279 ALA A CA 1
ATOM 2155 C C . ALA A 1 279 ? 20.539 -0.885 -22.158 1.00 90.75 279 ALA A C 1
ATOM 2157 O O . ALA A 1 279 ? 20.476 -0.275 -21.087 1.00 90.75 279 ALA A O 1
ATOM 2158 N N . GLU A 1 280 ? 19.753 -1.921 -22.453 1.00 92.56 280 GLU A N 1
ATOM 2159 C CA . GLU A 1 280 ? 18.734 -2.466 -21.559 1.00 92.56 280 GLU A CA 1
ATOM 2160 C C . GLU A 1 280 ? 19.040 -3.928 -21.215 1.00 92.56 280 GLU A C 1
ATOM 2162 O O . GLU A 1 280 ? 19.285 -4.742 -22.109 1.00 92.56 280 GLU A O 1
ATOM 2167 N N . ILE A 1 281 ? 18.945 -4.297 -19.936 1.00 92.69 281 ILE A N 1
ATOM 2168 C CA . ILE A 1 281 ? 18.779 -5.704 -19.543 1.00 92.69 281 ILE A CA 1
ATOM 2169 C C . ILE A 1 281 ? 17.297 -6.006 -19.349 1.00 92.69 281 ILE A C 1
ATOM 2171 O O . ILE A 1 281 ? 16.546 -5.154 -18.874 1.00 92.69 281 ILE A O 1
ATOM 2175 N N . ARG A 1 282 ? 16.869 -7.230 -19.667 1.00 89.94 282 ARG A N 1
ATOM 2176 C CA . ARG A 1 282 ? 15.548 -7.724 -19.251 1.00 89.94 282 ARG A CA 1
ATOM 2177 C C . ARG A 1 282 ? 15.692 -8.517 -17.971 1.00 89.94 282 ARG A C 1
ATOM 2179 O O . ARG A 1 282 ? 16.674 -9.241 -17.809 1.00 89.94 282 ARG A O 1
ATOM 2186 N N . PHE A 1 283 ? 14.701 -8.417 -17.104 1.00 87.88 283 PHE A N 1
ATOM 2187 C CA . PHE A 1 283 ? 14.634 -9.211 -15.891 1.00 87.88 283 PHE A CA 1
ATOM 2188 C C . PHE A 1 283 ? 13.262 -9.866 -15.755 1.00 87.88 283 PHE A C 1
ATOM 2190 O O . PHE A 1 283 ? 12.257 -9.329 -16.222 1.00 87.88 283 PHE A O 1
ATOM 2197 N N . ARG A 1 284 ? 13.236 -11.022 -15.095 1.00 83.56 284 ARG A N 1
ATOM 2198 C CA . ARG A 1 284 ? 12.024 -11.717 -14.667 1.00 83.56 284 ARG A CA 1
ATOM 2199 C C . ARG A 1 284 ? 12.252 -12.310 -13.279 1.00 83.56 284 ARG A C 1
ATOM 2201 O O . ARG A 1 284 ? 13.143 -13.137 -13.093 1.00 83.56 284 ARG A O 1
ATOM 2208 N N . CYS A 1 285 ? 11.447 -11.884 -12.318 1.00 76.12 285 CYS A N 1
ATOM 2209 C CA . CYS A 1 285 ? 11.400 -12.414 -10.964 1.00 76.12 285 CYS A CA 1
ATOM 2210 C C . CYS A 1 285 ? 10.390 -13.570 -10.913 1.00 76.12 285 CYS A C 1
ATOM 2212 O O . CYS A 1 285 ? 9.187 -13.346 -11.008 1.00 76.12 285 CYS A O 1
ATOM 2214 N N . GLU A 1 286 ? 10.865 -14.797 -10.725 1.00 68.81 286 GLU A N 1
ATOM 2215 C CA . GLU A 1 286 ? 10.031 -15.950 -10.380 1.00 68.81 286 GLU A CA 1
ATOM 2216 C C . GLU A 1 286 ? 9.926 -16.040 -8.855 1.00 68.81 286 GLU A C 1
ATOM 2218 O O . GLU A 1 286 ? 10.914 -16.292 -8.162 1.00 68.81 286 GLU A O 1
ATOM 2223 N N . LEU A 1 287 ? 8.728 -15.801 -8.325 1.00 54.91 287 LEU A N 1
ATOM 2224 C CA . LEU A 1 287 ? 8.434 -15.893 -6.894 1.00 54.91 287 LEU A CA 1
ATOM 2225 C C . LEU A 1 287 ? 7.804 -17.262 -6.561 1.00 54.91 287 LEU A C 1
ATOM 2227 O O . LEU A 1 287 ? 7.149 -17.855 -7.427 1.00 54.91 287 LEU A O 1
ATOM 2231 N N . PRO A 1 288 ? 7.968 -17.776 -5.324 1.00 48.31 288 PRO A N 1
ATOM 2232 C CA . PRO A 1 288 ? 7.361 -19.035 -4.899 1.00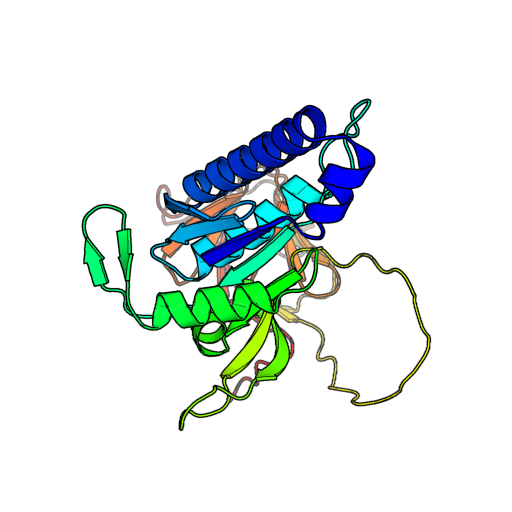 48.31 288 PRO A CA 1
ATOM 2233 C C . PRO A 1 288 ? 5.858 -19.086 -5.205 1.00 48.31 288 PRO A C 1
ATOM 2235 O O . PRO A 1 288 ? 5.097 -18.231 -4.758 1.00 48.31 288 PRO A O 1
ATOM 2238 N N . GLY A 1 289 ? 5.429 -20.108 -5.952 1.00 45.09 289 GLY A N 1
ATOM 2239 C CA . GLY A 1 289 ? 4.016 -20.359 -6.267 1.00 45.09 289 GLY A CA 1
ATOM 2240 C C . GLY A 1 289 ? 3.574 -20.002 -7.689 1.00 45.09 289 GLY A C 1
ATOM 2241 O O . GLY A 1 289 ? 2.454 -20.345 -8.061 1.00 45.09 289 GLY A O 1
ATOM 2242 N N . GLN A 1 290 ? 4.432 -19.397 -8.517 1.00 39.88 290 GLN A N 1
ATOM 2243 C CA . GLN A 1 290 ? 4.183 -19.317 -9.960 1.00 39.88 290 GLN A CA 1
ATOM 2244 C C . GLN A 1 290 ? 4.706 -20.587 -10.639 1.00 39.88 290 GLN A C 1
ATOM 2246 O O . GLN A 1 290 ? 5.875 -20.689 -11.003 1.00 39.88 290 GLN A O 1
ATOM 2251 N N . SER A 1 291 ? 3.846 -21.599 -10.778 1.00 31.80 291 SER A N 1
ATOM 2252 C CA . SER A 1 291 ? 4.121 -22.717 -11.682 1.00 31.80 291 SER A CA 1
ATOM 2253 C C . SER A 1 291 ? 4.160 -22.191 -13.115 1.00 31.80 291 SER A C 1
ATOM 2255 O O . SER A 1 291 ? 3.117 -21.953 -13.724 1.00 31.80 291 SER A O 1
ATOM 2257 N N . SER A 1 292 ? 5.367 -22.036 -13.656 1.00 30.55 292 SER A N 1
ATOM 2258 C CA . SER A 1 292 ? 5.600 -21.927 -15.094 1.00 30.55 292 SER A CA 1
ATOM 2259 C C . SER A 1 292 ? 5.053 -23.192 -15.753 1.00 30.55 292 SER A C 1
ATOM 2261 O O . SER A 1 292 ? 5.660 -24.260 -15.671 1.00 30.55 292 SER A O 1
ATOM 2263 N N . THR A 1 293 ? 3.865 -23.094 -16.347 1.00 29.72 293 THR A N 1
ATOM 2264 C CA . THR A 1 293 ? 3.411 -24.112 -17.295 1.00 29.72 293 THR A CA 1
ATOM 2265 C C . THR A 1 293 ? 4.142 -23.817 -18.597 1.00 29.72 293 THR A C 1
ATOM 2267 O O . THR A 1 293 ? 4.055 -22.700 -19.106 1.00 29.72 293 THR A O 1
ATOM 2270 N N . ILE A 1 294 ? 4.950 -24.790 -19.016 1.00 31.98 294 ILE A N 1
ATOM 2271 C CA . ILE A 1 294 ? 5.736 -24.811 -20.255 1.00 31.98 294 ILE A CA 1
ATOM 2272 C C . ILE A 1 294 ? 4.806 -24.716 -21.464 1.00 31.98 294 ILE A C 1
ATOM 2274 O O . ILE A 1 294 ? 3.739 -25.371 -21.418 1.00 31.98 294 ILE A O 1
#

=== Feature glossary ===
Annotated list of the representations used here:

Nearest PDB structures. The Foldseek neighbor list gives the closest experimentally determined structures in the PDB, ranked by structural alignment. TM-score near 1 means near-identical fold; near 0.3 means only rough topology match. This is how one finds what a novel AlphaFold prediction most resembles in the solved-structure universe.

Foldseek 3Di. Foldseek's 3Di representation compresses backbone geometry into a per-residue letter drawn from a learned twenty-state alphabet. It captures the tertiary interaction pattern around each residue — which residues are packed against it in space, regardless of where they are in sequence.

Radius of gyration, Cα contacts, bounding box. Radius of gyration (Rg) is the root-mean-square distance of Cα atoms from their centroid — a single number for overall size and compactness. A globular domain of N residues has Rg ≈ 2.2·N^0.38 Å; an extended or disordered chain has a much larger Rg. The Cα contact count is the number of residue pairs whose Cα atoms are within 8 Å and are more than four positions apart in sequence — a standard proxy for tertiary packing density. The bounding box is the smallest axis-aligned box enclosing all Cα atoms.

InterPro / GO / CATH / organism. The annotation block draws on four external resources. InterPro: which protein families and domains the sequence belongs to. GO: standardized terms for what the protein does, what process it participates in, and where in the cell it acts. CATH: which structural fold it has in the CATH hierarchy. Organism: the species of origin.

mmCIF coordinates. The mmCIF block holds the 3D Cartesian coordinates of each backbone atom (N, Cα, C, O) in ångströms. mmCIF is the PDB's canonical archive format — a tagged-loop text representation of the atomic model.

pLDDT. pLDDT is the predicted lDDT-Cα score: AlphaFold's confidence that the local environment of each residue (all inter-atomic distances within 15 Å) is correctly placed. It is a per-residue number between 0 and 100, with higher meaning more reliable.

Backbone torsions (φ/ψ). φ (phi) and ψ (psi) are the two rotatable backbone dihedrals per residue: φ is the C(i-1)–N–Cα–C torsion, ψ is the N–Cα–C–N(i+1) torsion, both in degrees on (−180°, 180°]. α-helical residues cluster near (−60°, −45°); β-strand residues near (−120°, +130°). A Ramachandran plot is simply a scatter of (φ, ψ) for every residue.

B-factor. For experimental (PDB) structures, the B-factor (temperature factor) quantifies the positional spread of each atom in the crystal — a combination of thermal vibration and static disorder — in units of Å². High B-factors mark flexible loops or poorly resolved regions; low B-factors mark the rigid, well-ordered core.

Secondary structure (3-state, P-SEA). SS3 is a coarse helix/strand/coil call (letters a/b/c) made by the P-SEA algorithm from inter-Cα distances and dihedrals. It is less detailed than DSSP but needs only Cα positions.

Predicted aligned error. Predicted aligned error is AlphaFold's pairwise confidence. Unlike pLDDT (per-residue), PAE is per-residue-pair and captures whether two parts of the structure are correctly placed relative to each other. Units are ångströms of expected positional error.

Solvent-accessible surface area. Solvent-accessible surface area (SASA) is the area in Å² traced out by the centre of a 1.4 Å probe sphere (a water molecule) rolled over the protein's van der Waals surface (Shrake–Rupley / Lee–Richards construction). Buried residues have near-zero SASA; fully exposed residues can exceed 200 Å². The total SASA scales roughly with the number of surface residues.

Secondary structure (8-state, DSSP). The SS8 string is DSSP's per-residue secondary-structure call. α-helix (H) means an i→i+4 H-bond ladder; β-strand (E) means the residue participates in a β-sheet; 3₁₀ (G) and π (I) are tighter and wider helices; T/S are turns/bends; '-' is loop.

Rendered structure images. Structure images are PyMOL renders from six orthogonal camera directions. Cartoon representation draws helices as coils and strands as arrows; sticks shows the backbone as bonds; surface shows the solvent-excluded envelope. Rainbow coloring maps sequence position to hue (blue→red, N→C); chain coloring assigns a distinct color per polypeptide.

Sequence. The amino-acid sequence is the protein's primary structure: the linear order of residues from the N-terminus to the C-terminus, written in one-letter code. Everything else here — the 3D coordinates, the secondary structure, the domain annotations — is ultimately a consequence of this string.

Contact-map, Ramachandran, and PAE plots. Three diagnostic plots accompany the record. The Cα contact map visualizes the tertiary structure as a 2D adjacency matrix (8 Å cutoff, sequence-local contacts suppressed). The Ramachandran plot shows the distribution of backbone (φ, ψ) torsions, with points in the α and β basins reflecting secondary structure content. The PAE plot shows AlphaFold's inter-residue confidence as a color matrix.